Protein AF-A0A497F690-F1 (afdb_monomer)

Organism: NCBI:txid2056631

Foldseek 3Di:
DDPVVVVVVVVVVVVVVPDPDDDDPPDDADPVQWDKAWDQDPDPQAWTWIKTWGDDPVRPDIDIWIWTHDPVGIDTDDPDPPDPDDPDPPDDDDDDDDDDDDDQPDFQAKAKFWFPVVQQAPAPDIAIDGGDSDDPPPVVHHDTPHDDADEDEAEPAQPDDPVVCVVQPPLNHQRLSSLLCCCPVVPGLEYEYEHLCCPPVHNVPDLVVSLVSVLSNSVSHRHGYEYEYNPDQVSRLVNLLVNLVSRQSTQYEYPADFPSHPLLSNLQSCVVSNHAHEYEAALDPVRQVVSVVSSVVSPDDSNRYHYHNDAADVVGHRD

Structure (mmCIF, N/CA/C/O backbone):
data_AF-A0A497F690-F1
#
_entry.id   AF-A0A497F690-F1
#
loop_
_atom_site.group_PDB
_atom_site.id
_atom_site.type_symbol
_atom_site.label_atom_id
_atom_site.label_alt_id
_atom_site.label_comp_id
_atom_site.label_asym_id
_atom_site.label_entity_id
_atom_site.label_seq_id
_atom_site.pdbx_PDB_ins_code
_atom_site.Cartn_x
_atom_site.Cartn_y
_atom_site.Cartn_z
_atom_site.occupancy
_atom_site.B_iso_or_equiv
_atom_site.auth_seq_id
_atom_site.auth_comp_id
_atom_site.auth_asym_id
_atom_site.auth_atom_id
_atom_site.pdbx_PDB_model_num
ATOM 1 N N . MET A 1 1 ? 31.098 33.892 -81.126 1.00 45.34 1 MET A N 1
ATOM 2 C CA . MET A 1 1 ? 32.202 33.002 -81.546 1.00 45.34 1 MET A CA 1
ATOM 3 C C . MET A 1 1 ? 33.324 33.846 -82.112 1.00 45.34 1 MET A C 1
ATOM 5 O O . MET A 1 1 ? 33.102 34.583 -83.071 1.00 45.34 1 MET A O 1
ATOM 9 N N . ASN A 1 2 ? 34.479 33.815 -81.453 1.00 39.34 2 ASN A N 1
ATOM 10 C CA . ASN A 1 2 ? 35.612 34.702 -81.724 1.00 39.34 2 ASN A CA 1
ATOM 11 C C . ASN A 1 2 ? 36.425 34.197 -82.936 1.00 39.34 2 ASN A C 1
ATOM 13 O O . ASN A 1 2 ? 36.384 33.011 -83.264 1.00 39.34 2 ASN A O 1
ATOM 17 N N . ASN A 1 3 ? 37.190 35.064 -83.606 1.00 43.19 3 ASN A N 1
ATOM 18 C CA . ASN A 1 3 ? 37.886 34.726 -84.865 1.00 43.19 3 ASN A CA 1
ATOM 19 C C . ASN A 1 3 ? 38.889 33.554 -84.746 1.00 43.19 3 ASN A C 1
ATOM 21 O O . ASN A 1 3 ? 39.200 32.915 -85.747 1.00 43.19 3 ASN A O 1
ATOM 25 N N . LYS A 1 4 ? 39.357 33.226 -83.533 1.00 47.19 4 LYS A N 1
ATOM 26 C CA . LYS A 1 4 ? 40.194 32.042 -83.260 1.00 47.19 4 LYS A CA 1
ATOM 27 C C . LYS A 1 4 ? 39.417 30.717 -83.255 1.00 47.19 4 LYS A C 1
ATOM 29 O O . LYS A 1 4 ? 39.962 29.709 -83.685 1.00 47.19 4 LYS A O 1
ATOM 34 N N . GLU A 1 5 ? 38.151 30.713 -82.833 1.00 43.19 5 GLU A N 1
ATOM 35 C CA . GLU A 1 5 ? 37.306 29.503 -82.792 1.00 43.19 5 GLU A CA 1
ATOM 36 C C . GLU A 1 5 ? 36.865 29.063 -84.190 1.00 43.19 5 GLU A C 1
ATOM 38 O O . GLU A 1 5 ? 36.693 27.881 -84.450 1.00 43.19 5 GLU A O 1
ATOM 43 N N . LYS A 1 6 ? 36.724 30.010 -85.122 1.00 48.38 6 LYS A N 1
ATOM 44 C CA . LYS A 1 6 ? 36.455 29.695 -86.532 1.00 48.38 6 LYS A CA 1
ATOM 45 C C . LYS A 1 6 ? 37.696 29.198 -87.267 1.00 48.38 6 LYS A C 1
ATOM 47 O O . LYS A 1 6 ? 37.558 28.512 -88.272 1.00 48.38 6 LYS A O 1
ATOM 52 N N . LYS A 1 7 ? 38.890 29.549 -86.779 1.00 50.44 7 LYS A N 1
ATOM 53 C CA . LYS A 1 7 ? 40.150 29.210 -87.438 1.00 50.44 7 LYS A CA 1
ATOM 54 C C . LYS A 1 7 ? 40.442 27.715 -87.345 1.00 50.44 7 LYS A C 1
ATOM 56 O O . LYS A 1 7 ? 40.648 27.110 -88.377 1.00 50.44 7 LYS A O 1
ATOM 61 N N . TRP A 1 8 ? 40.349 27.105 -86.164 1.00 47.91 8 TRP A N 1
ATOM 62 C CA . TRP A 1 8 ? 40.660 25.675 -86.020 1.00 47.91 8 TRP A CA 1
ATOM 63 C C . TRP A 1 8 ? 39.653 24.764 -86.741 1.00 47.91 8 TRP A C 1
ATOM 65 O O . TRP A 1 8 ? 40.048 23.757 -87.312 1.00 47.91 8 TRP A O 1
ATOM 75 N N . LEU A 1 9 ? 38.364 25.131 -86.759 1.00 48.69 9 LEU A N 1
ATOM 76 C CA . LEU A 1 9 ? 37.337 24.384 -87.493 1.00 48.69 9 LEU A CA 1
ATOM 77 C C . LEU A 1 9 ? 37.573 24.476 -89.005 1.00 48.69 9 LEU A C 1
ATOM 79 O O . LEU A 1 9 ? 37.407 23.501 -89.728 1.00 48.69 9 LEU A O 1
ATOM 83 N N . LYS A 1 10 ? 37.992 25.654 -89.475 1.00 56.59 10 LYS A N 1
ATOM 84 C CA . LYS A 1 10 ? 38.366 25.869 -90.869 1.00 56.59 10 LYS A CA 1
ATOM 85 C C . LYS A 1 10 ? 39.660 25.132 -91.223 1.00 56.59 10 LYS A C 1
ATOM 87 O O . LYS A 1 10 ? 39.681 24.469 -92.243 1.00 56.59 10 LYS A O 1
ATOM 92 N N . ASP A 1 11 ? 40.666 25.163 -90.354 1.00 56.75 11 ASP A N 1
ATOM 93 C CA . ASP A 1 11 ? 41.930 24.439 -90.524 1.00 56.75 11 ASP A CA 1
ATOM 94 C C . ASP A 1 11 ? 41.695 22.913 -90.542 1.00 56.75 11 ASP A C 1
ATOM 96 O O . ASP A 1 11 ? 42.317 22.212 -91.330 1.00 56.75 11 ASP A O 1
ATOM 100 N N . LEU A 1 12 ? 40.752 22.395 -89.741 1.00 54.09 12 LEU A N 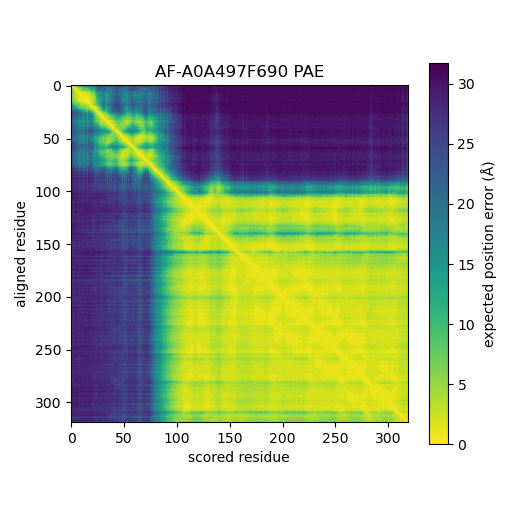1
ATOM 101 C CA . LEU A 1 12 ? 40.330 20.988 -89.765 1.00 54.09 12 LEU A CA 1
ATOM 102 C C . LEU A 1 12 ? 39.620 20.625 -91.078 1.00 54.09 12 LEU A C 1
ATOM 104 O O . LEU A 1 12 ? 39.918 19.596 -91.676 1.00 54.09 12 LEU A O 1
ATOM 108 N N . LEU A 1 13 ? 38.697 21.472 -91.542 1.00 56.72 13 LEU A N 1
ATOM 109 C CA . LEU A 1 13 ? 37.998 21.274 -92.816 1.00 56.72 13 LEU A CA 1
ATOM 110 C C . LEU A 1 13 ? 38.943 21.399 -94.020 1.00 56.72 13 LEU A C 1
ATOM 112 O O . LEU A 1 13 ? 38.785 20.664 -94.990 1.00 56.72 13 LEU A O 1
ATOM 116 N N . ASP A 1 14 ? 39.931 22.292 -93.948 1.00 58.38 14 ASP A N 1
ATOM 117 C CA . ASP A 1 14 ? 40.959 22.484 -94.972 1.00 58.38 14 ASP A CA 1
ATOM 118 C C . ASP A 1 14 ? 41.969 21.318 -94.970 1.00 58.38 14 ASP A C 1
ATOM 120 O O . ASP A 1 14 ? 42.391 20.889 -96.040 1.00 58.38 14 ASP A O 1
ATOM 124 N N . LEU A 1 15 ? 42.286 20.732 -93.806 1.00 53.66 15 LEU A N 1
ATOM 125 C CA . LEU A 1 15 ? 43.082 19.501 -93.695 1.00 53.66 15 LEU A CA 1
ATOM 126 C C . LEU A 1 15 ? 42.356 18.306 -94.332 1.00 53.66 15 LEU A C 1
ATOM 128 O O . LEU A 1 15 ? 42.958 17.550 -95.088 1.00 53.66 15 LEU A O 1
ATOM 132 N N . ILE A 1 16 ? 41.049 18.174 -94.080 1.00 56.16 16 ILE A N 1
ATOM 133 C CA . ILE A 1 16 ? 40.202 17.141 -94.697 1.00 56.16 16 ILE A CA 1
ATOM 134 C C . ILE A 1 16 ? 40.105 17.353 -96.216 1.00 56.16 16 ILE A C 1
ATOM 136 O O . ILE A 1 16 ? 40.142 16.390 -96.973 1.00 56.16 16 ILE A O 1
ATOM 140 N N . ARG A 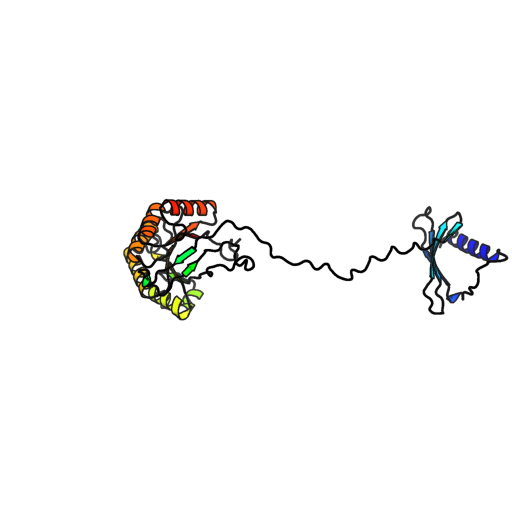1 17 ? 40.027 18.608 -96.678 1.00 47.94 17 ARG A N 1
ATOM 141 C CA . ARG A 1 17 ? 39.992 18.953 -98.111 1.00 47.94 17 ARG A CA 1
ATOM 142 C C . ARG A 1 17 ? 41.318 18.771 -98.841 1.00 47.94 17 ARG A C 1
ATOM 144 O O . ARG A 1 17 ? 41.293 18.548 -100.044 1.00 47.94 17 ARG A O 1
ATOM 151 N N . GLY A 1 18 ? 42.439 18.974 -98.152 1.00 43.19 18 GLY A N 1
ATOM 152 C CA . GLY A 1 18 ? 43.789 18.911 -98.717 1.00 43.19 18 GLY A CA 1
ATOM 153 C C . GLY A 1 18 ? 44.445 17.536 -98.616 1.00 43.19 18 GLY A C 1
ATOM 154 O O . GLY A 1 18 ? 45.615 17.406 -98.962 1.00 43.19 18 GLY A O 1
ATOM 155 N N . SER A 1 19 ? 43.724 16.539 -98.106 1.00 43.75 19 SER A N 1
ATOM 156 C CA . SER A 1 19 ? 44.184 15.155 -98.039 1.00 43.75 19 SER A CA 1
ATOM 157 C C . SER A 1 19 ? 43.710 14.415 -99.286 1.00 43.75 19 SER A C 1
ATOM 159 O O . SER A 1 19 ? 42.510 14.369 -99.546 1.00 43.75 19 SER A O 1
ATOM 161 N N . ASP A 1 20 ? 44.639 13.835 -100.046 1.00 42.16 20 ASP A N 1
ATOM 162 C CA . ASP A 1 20 ? 44.302 13.100 -101.273 1.00 42.16 20 ASP A CA 1
ATOM 163 C C . ASP A 1 20 ? 43.614 11.744 -100.980 1.00 42.16 20 ASP A C 1
ATOM 165 O O . ASP A 1 20 ? 42.867 11.248 -101.818 1.00 42.16 20 ASP A O 1
ATOM 169 N N . GLU A 1 21 ? 43.786 11.184 -99.772 1.00 32.78 21 GLU A N 1
ATOM 170 C CA . GLU A 1 21 ? 43.090 9.989 -99.263 1.00 32.78 21 GLU A CA 1
ATOM 171 C C . GLU A 1 21 ? 42.857 10.088 -97.740 1.00 32.78 21 GLU A C 1
ATOM 173 O O . GLU A 1 21 ? 43.747 10.491 -96.987 1.00 32.78 21 GLU A O 1
ATOM 178 N N . ILE A 1 22 ? 41.664 9.690 -97.272 1.00 51.91 22 ILE A N 1
ATOM 179 C CA . ILE A 1 22 ? 41.341 9.458 -95.852 1.00 51.91 22 ILE A CA 1
ATOM 180 C C . ILE A 1 22 ? 40.770 8.045 -95.757 1.00 51.91 22 ILE A C 1
ATOM 182 O O . ILE A 1 22 ? 39.652 7.788 -96.201 1.00 51.91 22 ILE A O 1
ATOM 186 N N . GLU A 1 23 ? 41.544 7.124 -95.193 1.00 40.53 23 GLU A N 1
ATOM 187 C CA . GLU A 1 23 ? 41.163 5.716 -95.113 1.00 40.53 23 GLU A CA 1
ATOM 188 C C . GLU A 1 23 ? 40.401 5.439 -93.806 1.00 40.53 23 GLU A C 1
ATOM 190 O O . GLU A 1 23 ? 40.960 5.467 -92.707 1.00 40.53 23 GLU A O 1
ATOM 195 N N . MET A 1 24 ? 39.097 5.183 -93.925 1.00 53.41 24 MET A N 1
ATOM 196 C CA . MET A 1 24 ? 38.266 4.590 -92.876 1.00 53.41 24 MET A CA 1
ATOM 197 C C . MET A 1 24 ? 37.759 3.258 -93.418 1.00 53.41 24 MET A C 1
ATOM 199 O O . MET A 1 24 ? 36.979 3.236 -94.368 1.00 53.41 24 MET A O 1
ATOM 203 N N . ALA A 1 25 ? 38.237 2.145 -92.867 1.00 33.00 25 ALA A N 1
ATOM 204 C CA . ALA A 1 25 ? 37.900 0.832 -93.406 1.00 33.00 25 ALA A CA 1
ATOM 205 C C . ALA A 1 25 ? 36.415 0.486 -93.156 1.00 33.00 25 ALA A C 1
ATOM 207 O O . ALA A 1 25 ? 35.982 0.413 -92.005 1.00 33.00 25 ALA A O 1
ATOM 208 N N . ASP A 1 26 ? 35.677 0.281 -94.256 1.00 38.44 26 ASP A N 1
ATOM 209 C CA . ASP A 1 26 ? 34.292 -0.212 -94.377 1.00 38.44 26 ASP A CA 1
ATOM 210 C C . ASP A 1 26 ? 33.205 0.509 -93.555 1.00 38.44 26 ASP A C 1
ATOM 212 O O . ASP A 1 26 ? 32.325 -0.127 -92.971 1.00 38.44 26 ASP A O 1
ATOM 216 N N . VAL A 1 27 ? 33.195 1.849 -93.546 1.00 46.75 27 VAL A N 1
ATOM 217 C CA . VAL A 1 27 ? 32.054 2.611 -93.001 1.00 46.75 27 VAL A CA 1
ATOM 218 C C . VAL A 1 27 ? 31.651 3.758 -93.932 1.00 46.75 27 VAL A C 1
ATOM 220 O O . VAL A 1 27 ? 32.385 4.728 -94.098 1.00 46.75 27 VAL A O 1
ATOM 223 N N . VAL A 1 28 ? 30.449 3.667 -94.507 1.00 46.75 28 VAL A N 1
ATOM 224 C CA . VAL A 1 28 ? 29.751 4.785 -95.163 1.00 46.75 28 VAL A CA 1
ATOM 225 C C . VAL A 1 28 ? 28.804 5.382 -94.125 1.00 46.75 28 VAL A C 1
ATOM 227 O O . VAL A 1 28 ? 27.921 4.679 -93.642 1.00 46.75 28 VAL A O 1
ATOM 230 N N . ILE A 1 29 ? 29.022 6.640 -93.737 1.00 53.38 29 ILE A N 1
ATOM 231 C CA . ILE A 1 29 ? 28.194 7.343 -92.745 1.00 53.38 29 ILE A CA 1
ATOM 232 C C . ILE A 1 29 ? 27.409 8.423 -93.479 1.00 53.38 29 ILE A C 1
ATOM 234 O O . ILE A 1 29 ? 28.015 9.323 -94.066 1.00 53.38 29 ILE A O 1
ATOM 238 N N . ASP A 1 30 ? 26.080 8.355 -93.430 1.00 52.94 30 ASP A N 1
ATOM 239 C CA . ASP A 1 30 ? 25.250 9.456 -93.905 1.00 52.94 30 ASP A CA 1
ATOM 240 C C . ASP A 1 30 ? 25.470 10.683 -93.016 1.00 52.94 30 ASP A C 1
ATOM 242 O O . ASP A 1 30 ? 25.496 10.605 -91.787 1.00 52.94 30 ASP A O 1
ATOM 246 N N . THR A 1 31 ? 25.640 11.855 -93.628 1.00 52.12 31 THR A N 1
ATOM 247 C CA . THR A 1 31 ? 25.945 13.098 -92.896 1.00 52.12 31 THR A CA 1
ATOM 248 C C . THR A 1 31 ? 24.882 13.478 -91.865 1.00 52.12 31 THR A C 1
ATOM 250 O O . THR A 1 31 ? 25.179 14.225 -90.936 1.00 52.12 31 THR A O 1
ATOM 253 N N . GLU A 1 32 ? 23.660 12.963 -92.014 1.00 58.00 32 GLU A N 1
ATOM 254 C CA . GLU A 1 32 ? 22.549 13.164 -91.079 1.00 58.00 32 GLU A CA 1
ATOM 255 C C . GLU A 1 32 ? 22.695 12.333 -89.785 1.00 58.00 32 GLU A C 1
ATOM 257 O O . GLU A 1 32 ? 22.073 12.662 -88.777 1.00 58.00 32 GLU A O 1
ATOM 262 N N . GLU A 1 33 ? 23.560 11.311 -89.774 1.00 57.59 33 GLU A N 1
ATOM 263 C CA . GLU A 1 33 ? 23.794 10.393 -88.644 1.00 57.59 33 GLU A CA 1
ATOM 264 C C . GLU A 1 33 ? 25.002 10.783 -87.767 1.00 57.59 33 GLU A C 1
ATOM 266 O O . GLU A 1 33 ? 25.248 10.186 -86.713 1.00 57.59 33 GLU A O 1
ATOM 271 N N . LEU A 1 34 ? 25.776 11.799 -88.170 1.00 57.56 34 LEU A N 1
ATOM 272 C CA . LEU A 1 34 ? 26.975 12.241 -87.456 1.00 57.56 34 LEU A CA 1
ATOM 273 C C . LEU A 1 34 ? 26.683 13.443 -86.550 1.00 57.56 34 LEU A C 1
ATOM 275 O O . LEU A 1 34 ? 26.434 14.550 -87.024 1.00 57.56 34 LEU A O 1
ATOM 279 N N . THR A 1 35 ? 26.826 13.269 -85.231 1.00 57.94 35 THR A N 1
ATOM 280 C CA . THR A 1 35 ? 26.713 14.382 -84.273 1.00 57.94 35 THR A CA 1
ATOM 281 C C . THR A 1 35 ? 28.042 14.653 -83.567 1.00 57.94 35 THR A C 1
ATOM 283 O O . THR A 1 35 ? 28.577 13.810 -82.843 1.00 57.94 35 THR A O 1
ATOM 286 N N . ILE A 1 36 ? 28.555 15.880 -83.713 1.00 58.97 36 ILE A N 1
ATOM 287 C CA . ILE A 1 36 ? 29.763 16.358 -83.022 1.00 58.97 36 ILE A CA 1
ATOM 288 C C . ILE A 1 36 ? 29.353 17.349 -81.930 1.00 58.97 36 ILE A C 1
ATOM 290 O O . ILE A 1 36 ? 28.861 18.436 -82.222 1.00 58.97 36 ILE A O 1
ATOM 294 N N . SER A 1 37 ? 29.575 16.992 -80.662 1.00 54.75 37 SER A N 1
ATOM 295 C CA . SER A 1 37 ? 29.290 17.864 -79.514 1.00 54.75 37 SER A CA 1
ATOM 296 C C . SER A 1 37 ? 30.587 18.323 -78.852 1.00 54.75 37 SER A C 1
ATOM 298 O O . SER A 1 37 ? 31.295 17.530 -78.229 1.00 54.75 37 SER A O 1
ATOM 300 N N . PHE A 1 38 ? 30.903 19.612 -78.981 1.00 55.09 38 PHE A N 1
ATOM 301 C CA . PHE A 1 38 ? 32.119 20.213 -78.431 1.00 55.09 38 PHE A CA 1
ATOM 302 C C . PHE A 1 38 ? 31.868 20.858 -77.067 1.00 55.09 38 PHE A C 1
ATOM 304 O O . PHE A 1 38 ? 30.966 21.684 -76.928 1.00 55.09 38 PHE A O 1
ATOM 311 N N . ILE A 1 39 ? 32.696 20.517 -76.075 1.00 59.28 39 ILE A N 1
ATOM 312 C CA . ILE A 1 39 ? 32.687 21.164 -74.763 1.00 59.28 39 ILE A CA 1
ATOM 313 C C . ILE A 1 39 ? 33.940 22.050 -74.681 1.00 59.28 39 ILE A C 1
ATOM 315 O O . ILE A 1 39 ? 35.057 21.531 -74.604 1.00 59.28 39 ILE A O 1
ATOM 319 N N . PRO A 1 40 ? 33.797 23.388 -74.722 1.00 55.28 40 PRO A N 1
ATOM 320 C CA . PRO A 1 40 ? 34.947 24.280 -74.688 1.00 55.28 40 PRO A CA 1
ATOM 321 C C . PRO A 1 40 ? 35.750 24.113 -73.391 1.00 55.28 40 PRO A C 1
ATOM 323 O O . PRO A 1 40 ? 35.161 23.918 -72.323 1.00 55.28 40 PRO A O 1
ATOM 326 N N . PRO A 1 41 ? 37.092 24.204 -73.455 1.00 57.66 41 PRO A N 1
ATOM 327 C CA . PRO A 1 41 ? 37.929 24.108 -72.270 1.00 57.66 41 PRO A CA 1
ATOM 328 C C . PRO A 1 41 ? 37.588 25.237 -71.294 1.00 57.66 41 PRO A C 1
ATOM 330 O O . PRO A 1 41 ? 37.484 26.403 -71.672 1.00 57.66 41 PRO A O 1
ATOM 333 N N . GLN A 1 42 ? 37.439 24.891 -70.015 1.00 59.91 42 GLN A N 1
ATOM 334 C CA . GLN A 1 42 ? 37.088 25.849 -68.958 1.00 59.91 42 GLN A CA 1
ATOM 335 C C . GLN A 1 42 ? 38.243 26.817 -68.625 1.00 59.91 42 GLN A C 1
ATOM 337 O O . GLN A 1 42 ? 38.022 27.829 -67.964 1.00 59.91 42 GLN A O 1
ATOM 342 N N . ALA A 1 43 ? 39.463 26.549 -69.114 1.00 58.81 43 ALA A N 1
ATOM 343 C CA . ALA A 1 43 ? 40.627 27.424 -68.991 1.00 58.81 43 ALA A CA 1
ATOM 344 C C . ALA A 1 43 ? 41.504 27.383 -70.266 1.00 58.81 43 ALA A C 1
ATOM 346 O O . ALA A 1 43 ? 41.660 26.308 -70.843 1.00 58.81 43 ALA A O 1
ATOM 347 N N . PRO A 1 44 ? 42.154 28.494 -70.683 1.00 56.72 44 PRO A N 1
ATOM 348 C CA . PRO A 1 44 ? 42.875 28.593 -71.966 1.00 56.72 44 PRO A CA 1
ATOM 349 C C . PRO A 1 44 ? 44.074 27.648 -72.148 1.00 56.72 44 PRO A C 1
ATOM 351 O O . PRO A 1 44 ? 44.606 27.558 -73.250 1.00 56.72 44 PRO A O 1
ATOM 354 N N . GLN A 1 45 ? 44.537 27.008 -71.070 1.00 58.84 45 GLN A N 1
ATOM 355 C CA . GLN A 1 45 ? 45.742 26.166 -71.044 1.00 58.84 45 GLN A CA 1
ATOM 356 C C . GLN A 1 45 ? 45.422 24.671 -70.897 1.00 58.84 45 GLN A C 1
ATOM 358 O O . GLN A 1 45 ? 46.330 23.846 -70.897 1.00 58.84 45 GLN A O 1
ATOM 363 N N . MET A 1 46 ? 44.142 24.321 -70.748 1.00 58.38 46 MET A N 1
ATOM 364 C CA . MET A 1 46 ? 43.696 22.937 -70.623 1.00 58.38 46 MET A CA 1
ATOM 365 C C . MET A 1 46 ? 43.267 22.410 -71.997 1.00 58.38 46 MET A C 1
ATOM 367 O O . MET A 1 46 ? 42.679 23.170 -72.773 1.00 58.38 46 MET A O 1
ATOM 371 N N . PRO A 1 47 ? 43.526 21.128 -72.306 1.00 62.34 47 PRO A N 1
ATOM 372 C CA . PRO A 1 47 ? 43.013 20.514 -73.523 1.00 62.34 47 PRO A CA 1
ATOM 373 C C . PRO A 1 47 ? 41.482 20.615 -73.567 1.00 62.34 47 PRO A C 1
ATOM 375 O O . PRO A 1 47 ? 40.797 20.471 -72.549 1.00 62.34 47 PRO A O 1
ATOM 378 N N . GLY A 1 48 ? 40.950 20.921 -74.750 1.00 67.31 48 GLY A N 1
ATOM 379 C CA . GLY A 1 48 ? 39.514 20.914 -75.002 1.00 67.31 48 GLY A CA 1
ATOM 380 C C . GLY A 1 48 ? 39.057 19.487 -75.261 1.00 67.31 48 GLY A C 1
ATOM 381 O O . GLY A 1 48 ? 39.739 18.747 -75.965 1.00 67.31 48 GLY A O 1
ATOM 382 N N . TYR A 1 49 ? 37.909 19.099 -74.718 1.00 67.50 49 TYR A N 1
ATOM 383 C CA . TYR A 1 49 ? 37.364 17.764 -74.937 1.00 67.50 49 TYR A CA 1
ATOM 384 C C . TYR A 1 49 ? 36.080 17.867 -75.741 1.00 67.50 49 TYR A C 1
ATOM 386 O O . TYR A 1 49 ? 35.205 18.682 -75.445 1.00 67.50 49 TYR A O 1
ATOM 394 N N . PHE A 1 50 ? 35.939 17.017 -76.747 1.00 65.12 50 PHE A N 1
ATOM 395 C CA . PHE A 1 50 ? 34.672 16.876 -77.444 1.00 65.12 50 PHE A CA 1
ATOM 396 C C . PHE A 1 50 ? 34.269 15.427 -77.561 1.00 65.12 50 PHE A C 1
ATOM 398 O O . PHE A 1 50 ? 35.093 14.514 -77.600 1.00 65.12 50 PHE A O 1
ATOM 405 N N . LYS A 1 51 ? 32.959 15.234 -77.570 1.00 63.81 51 LYS A N 1
ATOM 406 C CA . LYS A 1 51 ? 32.355 13.927 -77.698 1.00 63.81 51 LYS A CA 1
ATOM 407 C C . LYS A 1 51 ? 31.965 13.742 -79.154 1.00 63.81 51 LYS A C 1
ATOM 409 O O . LYS A 1 51 ? 31.135 14.489 -79.678 1.00 63.81 51 LYS A O 1
ATOM 414 N N . LEU A 1 52 ? 32.577 12.756 -79.795 1.00 66.44 52 LEU A N 1
ATOM 415 C CA . LEU A 1 52 ? 32.167 12.288 -81.110 1.00 66.44 52 LEU A CA 1
ATOM 416 C C . LEU A 1 52 ? 31.182 11.144 -80.891 1.00 66.44 52 LEU A C 1
ATOM 418 O O . LEU A 1 52 ? 31.527 10.156 -80.246 1.00 66.44 52 LEU A O 1
ATOM 422 N N . SER A 1 53 ? 29.945 11.300 -81.350 1.00 61.88 53 SER A N 1
ATOM 423 C CA . SER A 1 53 ? 28.921 10.261 -81.239 1.00 61.88 53 SER A CA 1
ATOM 424 C C . SER A 1 53 ? 28.436 9.861 -82.622 1.00 61.88 53 SER A C 1
ATOM 426 O O . SER A 1 53 ? 28.115 10.726 -83.435 1.00 61.88 53 SER A O 1
ATOM 428 N N . ILE A 1 54 ? 28.384 8.555 -82.861 1.00 65.50 54 ILE A N 1
ATOM 429 C CA . ILE A 1 54 ? 27.902 7.956 -84.104 1.00 65.50 54 ILE A CA 1
ATOM 430 C C . ILE A 1 54 ? 26.721 7.056 -83.733 1.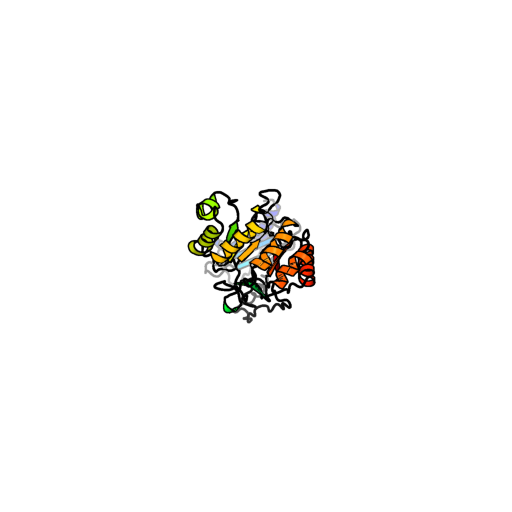00 65.50 54 ILE A C 1
ATOM 432 O O . ILE A 1 54 ? 26.861 6.165 -82.888 1.00 65.50 54 ILE A O 1
ATOM 436 N N . GLU A 1 55 ? 25.556 7.316 -84.321 1.00 61.25 55 GLU A N 1
ATOM 437 C CA . GLU A 1 55 ? 24.327 6.542 -84.108 1.00 61.25 55 GLU A CA 1
ATOM 438 C C . GLU A 1 55 ? 23.934 5.837 -85.414 1.00 61.25 55 GLU A C 1
ATOM 440 O O . GLU A 1 55 ? 23.437 6.501 -86.316 1.00 61.25 55 GLU A O 1
ATOM 445 N N . PRO A 1 56 ? 24.152 4.514 -85.536 1.00 57.00 56 PRO A N 1
ATOM 446 C CA . PRO A 1 56 ? 23.808 3.773 -86.749 1.00 57.00 56 PRO A CA 1
ATOM 447 C C . PRO A 1 56 ? 22.288 3.624 -86.941 1.00 57.00 56 PRO A C 1
ATOM 449 O O . PRO A 1 56 ? 21.592 3.160 -86.031 1.00 57.00 56 PRO A O 1
ATOM 452 N N . LEU A 1 57 ? 21.774 3.865 -88.155 1.00 51.25 57 LEU A N 1
ATOM 453 C CA . LEU A 1 57 ? 20.355 3.622 -88.504 1.00 51.25 57 LEU A CA 1
ATOM 454 C C . LEU A 1 57 ? 19.887 2.166 -88.330 1.00 51.25 57 LEU A C 1
ATOM 456 O O . LEU A 1 57 ? 18.690 1.902 -88.224 1.00 51.25 57 LEU A O 1
ATOM 460 N N . THR A 1 58 ? 20.808 1.203 -88.287 1.00 55.25 58 THR A N 1
ATOM 461 C CA . THR A 1 58 ? 20.497 -0.232 -88.164 1.00 55.25 58 THR A CA 1
ATOM 462 C C . THR A 1 58 ? 19.990 -0.640 -86.775 1.00 55.25 58 THR A C 1
ATOM 464 O O . THR A 1 58 ? 19.673 -1.810 -86.557 1.00 55.25 58 THR A O 1
ATOM 467 N N . GLY A 1 59 ? 19.914 0.299 -85.822 1.00 51.72 59 GLY A N 1
ATOM 468 C CA . GLY A 1 59 ? 19.528 0.034 -84.434 1.00 51.72 59 GLY A CA 1
ATOM 469 C C . GLY A 1 59 ? 20.650 -0.583 -83.592 1.00 51.72 59 GLY A C 1
ATOM 470 O O . GLY A 1 59 ? 20.422 -0.954 -82.439 1.00 51.72 59 GLY A O 1
ATOM 471 N N . ALA A 1 60 ? 21.863 -0.691 -84.144 1.00 51.72 60 ALA A N 1
ATOM 472 C CA . ALA A 1 60 ? 23.057 -0.982 -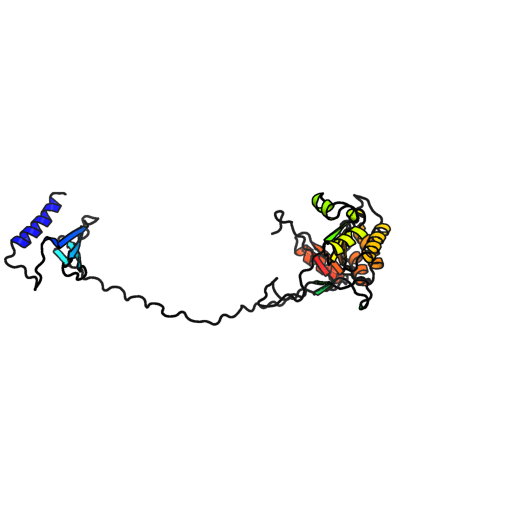83.363 1.00 51.72 60 ALA A CA 1
ATOM 473 C C . ALA A 1 60 ? 23.320 0.179 -82.386 1.00 51.72 60 ALA A C 1
ATOM 475 O O . ALA A 1 60 ? 23.134 1.343 -82.726 1.00 51.72 60 ALA A O 1
ATOM 476 N N . GLY A 1 61 ? 23.696 -0.137 -81.145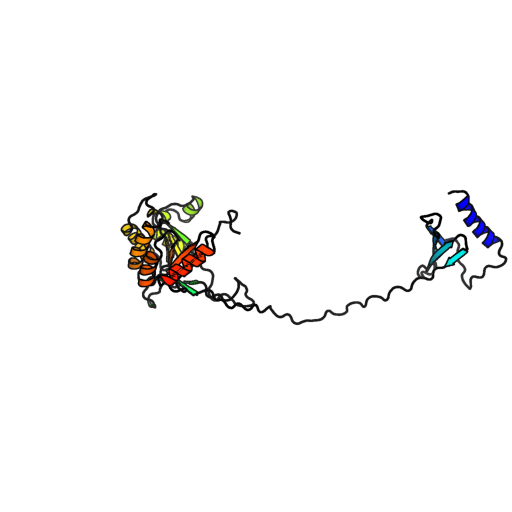 1.00 52.56 61 GLY A N 1
ATOM 477 C CA . GLY A 1 61 ? 23.839 0.862 -80.082 1.00 52.56 61 GLY A CA 1
ATOM 478 C C . GLY A 1 61 ? 24.801 2.004 -80.434 1.00 52.56 61 GLY A C 1
ATOM 479 O O . GLY A 1 61 ? 25.781 1.812 -81.151 1.00 52.56 61 GLY A O 1
ATOM 480 N N . LYS A 1 62 ? 24.522 3.191 -79.886 1.00 60.94 62 LYS A N 1
ATOM 481 C CA . LYS A 1 62 ? 25.326 4.410 -80.038 1.00 60.94 62 LYS A CA 1
ATOM 482 C C . LYS A 1 62 ? 26.798 4.180 -79.682 1.00 60.94 62 LYS A C 1
ATOM 484 O O . LYS A 1 62 ? 27.099 3.701 -78.587 1.00 60.94 62 LYS A O 1
ATOM 489 N N . ILE A 1 63 ? 27.705 4.593 -80.568 1.00 61.34 63 ILE A N 1
ATOM 490 C CA . ILE A 1 63 ? 29.152 4.563 -80.331 1.00 61.34 63 ILE A CA 1
ATOM 491 C C . ILE A 1 63 ? 29.614 5.971 -79.963 1.00 61.34 63 ILE A C 1
ATOM 493 O O . ILE A 1 63 ? 29.357 6.932 -80.687 1.00 61.34 63 ILE A O 1
ATOM 497 N N . GLU A 1 64 ? 30.302 6.103 -78.831 1.00 64.19 64 GLU A N 1
ATOM 498 C CA . GLU A 1 64 ? 30.755 7.392 -78.315 1.00 64.19 64 GLU A CA 1
ATOM 499 C C . GLU A 1 64 ? 32.263 7.374 -78.059 1.00 64.19 64 GLU A C 1
ATOM 501 O O . GLU A 1 64 ? 32.774 6.513 -77.343 1.00 64.19 64 GLU A O 1
ATOM 506 N N . PHE A 1 65 ? 32.968 8.365 -78.602 1.00 66.12 65 PHE A N 1
ATOM 507 C CA . PHE A 1 65 ? 34.389 8.587 -78.367 1.00 66.12 65 PHE A CA 1
ATOM 508 C C . PHE A 1 65 ? 34.597 9.909 -77.639 1.00 66.12 65 PHE A C 1
ATOM 510 O O . PHE A 1 65 ? 34.009 10.935 -77.999 1.00 66.12 65 PHE A O 1
ATOM 517 N N . LEU A 1 66 ? 35.469 9.897 -76.633 1.00 68.00 66 LEU A N 1
ATOM 518 C CA . LEU A 1 66 ? 35.975 11.120 -76.031 1.00 68.00 66 LEU A CA 1
ATOM 519 C C . LEU A 1 66 ? 37.258 11.510 -76.765 1.00 68.00 66 LEU A C 1
ATOM 521 O O . LEU A 1 66 ? 38.215 10.738 -76.824 1.00 68.00 66 LEU A O 1
ATOM 525 N N . VAL A 1 67 ? 37.263 12.702 -77.344 1.00 70.75 67 VAL A N 1
ATOM 526 C CA . VAL A 1 67 ? 38.383 13.212 -78.126 1.00 70.75 67 VAL A CA 1
ATOM 527 C C . VAL A 1 67 ? 39.019 14.370 -77.374 1.00 70.75 67 VAL A C 1
ATOM 529 O O . VAL A 1 67 ? 38.348 15.338 -77.019 1.00 70.75 67 VAL A O 1
ATOM 532 N N . GLU A 1 68 ? 40.320 14.260 -77.130 1.00 73.19 68 GLU A N 1
ATOM 533 C CA . GLU A 1 68 ? 41.143 15.323 -76.571 1.00 73.19 68 GLU A CA 1
ATOM 534 C C . GLU A 1 68 ? 41.746 16.146 -77.716 1.00 73.19 68 GLU A C 1
ATOM 536 O O . GLU A 1 68 ? 42.452 15.616 -78.575 1.00 73.19 68 GLU A O 1
ATOM 541 N N . ALA A 1 69 ? 41.471 17.447 -77.733 1.00 68.31 69 ALA A N 1
ATOM 542 C CA . ALA A 1 69 ? 42.033 18.40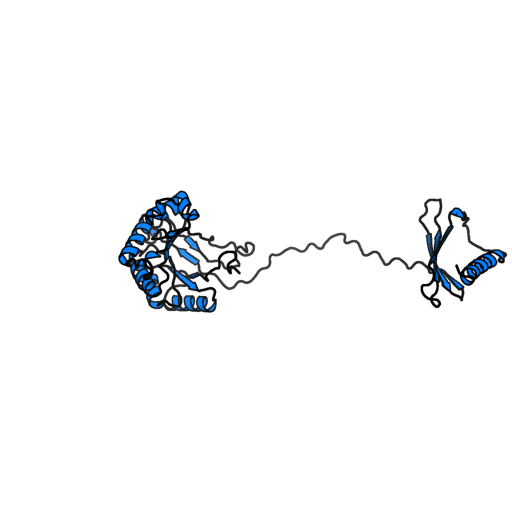1 -78.677 1.00 68.31 69 ALA A CA 1
ATOM 543 C C . ALA A 1 69 ? 42.976 19.362 -77.950 1.00 68.31 69 ALA A C 1
ATOM 545 O O . ALA A 1 69 ? 42.578 20.103 -77.046 1.00 68.31 69 ALA A O 1
ATOM 546 N N . SER A 1 70 ? 44.235 19.380 -78.380 1.00 67.38 70 SER A N 1
ATOM 547 C CA . SER A 1 70 ? 45.267 20.284 -77.875 1.00 67.38 70 SER A CA 1
ATOM 548 C C . SER A 1 70 ? 45.922 21.051 -79.032 1.00 67.38 70 SER A C 1
ATOM 550 O O . SER A 1 70 ? 45.797 20.641 -80.189 1.00 67.38 70 SER A O 1
ATOM 552 N N . PRO A 1 71 ? 46.683 22.129 -78.761 1.00 61.03 71 PRO A N 1
ATOM 553 C CA . PRO A 1 71 ? 47.466 22.818 -79.791 1.00 61.03 71 PRO A CA 1
ATOM 554 C C . PRO A 1 71 ? 48.480 21.919 -80.518 1.00 61.03 71 PRO A C 1
ATOM 556 O O . PRO A 1 71 ? 48.971 22.297 -81.577 1.00 61.03 71 PRO A O 1
ATOM 559 N N . TYR A 1 72 ? 48.803 20.754 -79.947 1.00 61.19 72 TYR A N 1
ATOM 560 C CA . TYR A 1 72 ? 49.792 19.807 -80.461 1.00 61.19 72 TYR A CA 1
ATOM 561 C C . TYR A 1 72 ? 49.173 18.633 -81.236 1.00 61.19 72 TYR A C 1
ATOM 563 O O . TYR A 1 72 ? 49.909 17.794 -81.747 1.00 61.19 72 TYR A O 1
ATOM 571 N N . GLY A 1 73 ? 47.840 18.561 -81.335 1.00 61.47 73 GLY A N 1
ATOM 572 C CA . GLY A 1 73 ? 47.135 17.515 -82.076 1.00 61.47 73 GLY A CA 1
ATOM 573 C C . GLY A 1 73 ? 45.874 17.006 -81.379 1.00 61.47 73 GLY A C 1
ATOM 574 O O . GLY A 1 73 ? 45.511 17.455 -80.286 1.00 61.47 73 GLY A O 1
ATOM 575 N N . ILE A 1 74 ? 45.213 16.057 -82.044 1.00 63.59 74 ILE A N 1
ATOM 576 C CA . ILE A 1 74 ? 43.972 15.412 -81.605 1.00 63.59 74 ILE A CA 1
ATOM 577 C C . ILE A 1 74 ? 44.281 13.973 -81.177 1.00 63.59 74 ILE A C 1
ATOM 579 O O . ILE A 1 74 ? 44.940 13.237 -81.912 1.00 63.59 74 ILE A O 1
ATOM 583 N N . ARG A 1 75 ? 43.789 13.558 -80.006 1.00 66.31 75 ARG A N 1
ATOM 584 C CA . ARG A 1 75 ? 43.947 12.200 -79.474 1.00 66.31 75 ARG A CA 1
ATOM 585 C C . ARG A 1 75 ? 42.592 11.598 -79.108 1.00 66.31 75 ARG A C 1
ATOM 587 O O . ARG A 1 75 ? 41.851 12.157 -78.305 1.00 66.31 75 ARG A O 1
ATOM 594 N N . LEU A 1 76 ? 42.293 10.422 -79.659 1.00 63.50 76 LEU A N 1
ATOM 595 C CA . LEU A 1 76 ? 41.176 9.590 -79.206 1.00 63.50 76 LEU A CA 1
ATOM 596 C C . LEU A 1 76 ? 41.525 8.980 -77.845 1.00 63.50 76 LEU A C 1
ATOM 598 O O . LEU A 1 76 ? 42.530 8.276 -77.710 1.00 63.50 76 LEU A O 1
ATOM 602 N N . LEU A 1 77 ? 40.703 9.247 -76.833 1.00 65.25 77 LEU A N 1
ATOM 603 C CA . LEU A 1 77 ? 40.803 8.574 -75.546 1.00 65.25 77 LEU A CA 1
ATOM 604 C C . LEU A 1 77 ? 39.997 7.280 -75.639 1.00 65.25 77 LEU A C 1
ATOM 606 O O . LEU A 1 77 ? 38.780 7.304 -75.825 1.00 65.25 77 LEU A O 1
ATOM 610 N N . ALA A 1 78 ? 40.690 6.144 -75.547 1.00 58.16 78 ALA A N 1
ATOM 611 C CA . ALA A 1 78 ? 40.031 4.849 -75.477 1.00 58.16 78 ALA A CA 1
ATOM 612 C C . ALA A 1 78 ? 39.070 4.839 -74.273 1.00 58.16 78 ALA A C 1
ATOM 614 O O . ALA A 1 78 ? 39.449 5.336 -73.205 1.00 58.16 78 ALA A O 1
ATOM 615 N N . PRO A 1 79 ? 37.847 4.294 -74.413 1.00 56.88 79 PRO A N 1
ATOM 616 C CA . PRO A 1 79 ? 36.939 4.170 -73.285 1.00 56.88 79 PRO A CA 1
ATOM 617 C C . PRO A 1 79 ? 37.642 3.378 -72.183 1.00 56.88 79 PRO A C 1
ATOM 619 O O . PRO A 1 79 ? 38.181 2.294 -72.422 1.00 56.88 79 PRO A O 1
ATOM 622 N N . THR A 1 80 ? 37.678 3.933 -70.974 1.00 51.34 80 THR A N 1
ATOM 623 C CA . THR A 1 80 ? 38.145 3.181 -69.814 1.00 51.34 80 THR A CA 1
ATOM 624 C C . THR A 1 80 ? 37.233 1.964 -69.650 1.00 51.34 80 THR A C 1
ATOM 626 O O . THR A 1 80 ? 36.009 2.120 -69.700 1.00 51.34 80 THR A O 1
ATOM 629 N N . PRO A 1 81 ? 37.782 0.743 -69.495 1.00 51.94 81 PRO A N 1
ATOM 630 C CA . PRO A 1 81 ? 36.947 -0.426 -69.277 1.00 51.94 81 PRO A CA 1
ATOM 631 C C . PRO A 1 81 ? 36.072 -0.166 -68.044 1.00 51.94 81 PRO A C 1
ATOM 633 O O . PRO A 1 81 ? 36.588 0.340 -67.038 1.00 51.94 81 PRO A O 1
ATOM 636 N N . PRO A 1 82 ? 34.758 -0.450 -68.113 1.00 56.97 82 PRO A N 1
ATOM 637 C CA . PRO A 1 82 ? 33.880 -0.229 -66.9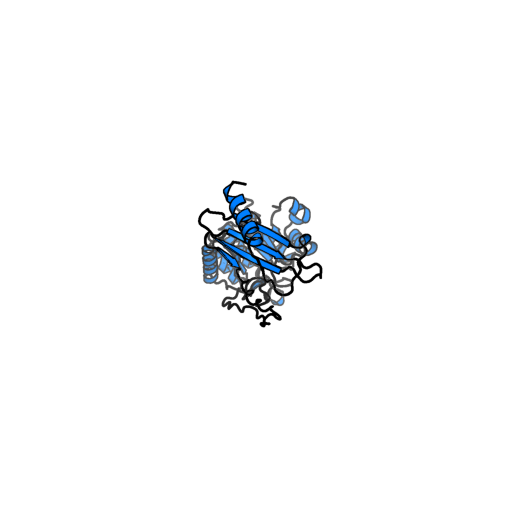79 1.00 56.97 82 PRO A CA 1
ATOM 638 C C . PRO A 1 82 ? 34.450 -0.983 -65.772 1.00 56.97 82 PRO A C 1
ATOM 640 O O . PRO A 1 82 ? 34.907 -2.122 -65.930 1.00 56.97 82 PRO A O 1
ATOM 643 N N . PRO A 1 83 ? 34.466 -0.370 -64.574 1.00 63.62 83 PRO A N 1
ATOM 644 C CA . PRO A 1 83 ? 34.909 -1.071 -63.381 1.00 63.62 83 PRO A CA 1
ATOM 645 C C . PRO A 1 83 ? 34.109 -2.375 -63.252 1.00 63.62 83 PRO A C 1
ATOM 647 O O . PRO A 1 83 ? 32.908 -2.374 -63.548 1.00 63.62 83 PRO A O 1
ATOM 650 N N . PRO A 1 84 ? 34.750 -3.488 -62.849 1.00 68.12 84 PRO A N 1
ATOM 651 C CA . PRO A 1 84 ? 34.083 -4.779 -62.766 1.00 68.12 84 PRO A CA 1
ATOM 652 C C . PRO A 1 84 ? 32.798 -4.639 -61.950 1.00 68.12 84 PRO A C 1
ATOM 654 O O . PRO A 1 84 ? 32.803 -4.073 -60.852 1.00 68.12 84 PRO A O 1
ATOM 657 N N . ALA A 1 85 ? 31.686 -5.106 -62.524 1.00 67.56 85 ALA A N 1
ATOM 658 C CA . ALA A 1 85 ? 30.381 -5.015 -61.890 1.00 67.56 85 ALA A CA 1
ATOM 659 C C . ALA A 1 85 ? 30.460 -5.656 -60.500 1.00 67.56 85 ALA A C 1
ATOM 661 O O . ALA A 1 85 ? 30.864 -6.814 -60.371 1.00 67.56 85 ALA A O 1
ATOM 662 N N . LYS A 1 86 ? 30.099 -4.897 -59.455 1.00 71.94 86 LYS A N 1
ATOM 663 C CA . LYS A 1 86 ? 30.055 -5.440 -58.093 1.00 71.94 86 LYS A CA 1
ATOM 664 C C . LYS A 1 86 ? 29.160 -6.686 -58.116 1.00 71.94 86 LYS A C 1
ATOM 666 O O . LYS A 1 86 ? 28.040 -6.586 -58.630 1.00 71.94 86 LYS A O 1
ATOM 671 N N . PRO A 1 87 ? 29.630 -7.842 -57.613 1.00 72.19 87 PRO A N 1
ATOM 672 C CA . PRO A 1 87 ? 28.841 -9.064 -57.637 1.00 72.19 87 PRO A CA 1
ATOM 673 C C . PRO A 1 87 ? 27.493 -8.803 -56.959 1.00 72.19 87 PRO A C 1
ATOM 675 O O . PRO A 1 87 ? 27.440 -8.279 -55.844 1.00 72.19 87 PRO A O 1
ATOM 678 N N . LYS A 1 88 ? 26.396 -9.112 -57.662 1.00 74.44 88 LYS A N 1
ATOM 679 C CA . LYS A 1 88 ? 25.047 -9.002 -57.098 1.00 74.44 88 LYS A CA 1
ATOM 680 C C . LYS A 1 88 ? 24.960 -9.953 -55.910 1.00 74.44 88 LYS A C 1
ATOM 682 O O . LYS A 1 88 ? 25.285 -11.126 -56.049 1.00 74.44 88 LYS A O 1
ATOM 687 N N . VAL A 1 89 ? 24.535 -9.454 -54.753 1.00 76.44 89 VAL A N 1
ATOM 688 C CA . VAL A 1 89 ? 24.283 -10.295 -53.576 1.00 76.44 89 VAL A CA 1
ATOM 689 C C . VAL A 1 89 ? 23.093 -11.198 -53.902 1.00 76.44 89 VAL A C 1
ATOM 691 O O . VAL A 1 89 ? 21.978 -10.707 -54.058 1.00 76.44 89 VAL A O 1
ATOM 694 N N . ILE A 1 90 ? 23.356 -12.496 -54.079 1.00 76.81 90 ILE A N 1
ATOM 695 C CA . ILE A 1 90 ? 22.351 -13.497 -54.477 1.00 76.81 90 ILE A CA 1
ATOM 696 C C . ILE A 1 90 ? 21.570 -13.992 -53.253 1.00 76.81 90 ILE A C 1
ATOM 698 O O . ILE A 1 90 ? 20.370 -14.228 -53.345 1.00 76.81 90 ILE A O 1
ATOM 702 N N . GLU A 1 91 ? 22.224 -14.099 -52.095 1.00 80.56 91 GLU A N 1
ATOM 703 C CA . GLU A 1 91 ? 21.597 -14.543 -50.850 1.00 80.56 91 GLU A CA 1
ATOM 704 C C . GLU A 1 91 ? 22.298 -13.904 -49.641 1.00 80.56 91 GLU A C 1
ATOM 706 O O . GLU A 1 91 ? 23.522 -13.755 -49.624 1.00 80.56 91 GLU A O 1
ATOM 711 N N . LEU A 1 92 ? 21.517 -13.494 -48.637 1.00 84.44 92 LEU A N 1
ATOM 712 C CA . LEU A 1 92 ? 22.042 -12.992 -47.367 1.00 84.44 92 LEU A CA 1
ATOM 713 C C . LEU A 1 92 ? 22.504 -14.156 -46.487 1.00 84.44 92 LEU A C 1
ATOM 715 O O . LEU A 1 92 ? 21.892 -15.224 -46.473 1.00 84.44 92 LEU A O 1
ATOM 719 N N . ILE A 1 93 ? 23.548 -13.922 -45.692 1.00 84.50 93 ILE A N 1
ATOM 720 C CA . ILE A 1 93 ? 24.005 -14.887 -44.691 1.00 84.50 93 ILE A CA 1
ATOM 721 C C . ILE A 1 93 ? 22.892 -15.071 -43.655 1.00 84.50 93 ILE A C 1
ATOM 723 O O . ILE A 1 93 ? 22.502 -14.125 -42.971 1.00 84.50 93 ILE A O 1
ATOM 727 N N . LYS A 1 94 ? 22.391 -16.301 -43.529 1.00 86.50 94 LYS A N 1
ATOM 728 C CA . LYS A 1 94 ? 21.446 -16.680 -42.477 1.00 86.50 94 LYS A CA 1
ATOM 729 C C . LYS A 1 94 ? 22.231 -16.951 -41.201 1.00 86.50 94 LYS A C 1
ATOM 731 O O . LYS A 1 94 ? 22.929 -17.956 -41.104 1.00 86.50 94 LYS A O 1
ATOM 736 N N . VAL A 1 95 ? 22.120 -16.046 -40.237 1.00 89.94 95 VAL A N 1
ATOM 737 C CA . VAL A 1 95 ? 22.673 -16.219 -38.891 1.00 89.94 95 VAL A CA 1
ATOM 738 C C . VAL A 1 95 ? 21.515 -16.559 -37.948 1.00 89.94 95 VAL A C 1
ATOM 740 O O . VAL A 1 95 ? 20.482 -15.888 -38.023 1.00 89.94 95 VAL A O 1
ATOM 743 N N . PRO A 1 96 ? 21.630 -17.591 -37.091 1.00 89.44 96 PRO A N 1
ATOM 744 C CA . PRO A 1 96 ? 20.626 -17.850 -36.067 1.00 89.44 96 PRO A CA 1
ATOM 745 C C . PRO A 1 96 ? 20.545 -16.659 -35.109 1.00 89.44 96 PRO A C 1
ATOM 747 O O . PRO A 1 96 ? 21.561 -16.156 -34.633 1.00 89.44 96 PRO A O 1
ATOM 750 N N . PHE A 1 97 ? 19.326 -16.194 -34.847 1.00 86.75 97 PHE A N 1
ATOM 751 C CA . PHE A 1 97 ? 19.083 -15.162 -33.850 1.00 86.75 97 PHE A CA 1
ATOM 752 C C . PHE A 1 97 ? 18.985 -15.805 -32.467 1.00 86.75 97 PHE A C 1
ATOM 754 O O . PHE A 1 97 ? 18.143 -16.674 -32.242 1.00 86.75 97 PHE A O 1
ATOM 761 N N . GLU A 1 98 ? 19.820 -15.346 -31.540 1.00 86.00 98 GLU A N 1
ATOM 762 C CA . GLU A 1 98 ? 19.742 -15.703 -30.128 1.00 86.00 98 GLU A CA 1
ATOM 763 C C . GLU A 1 98 ? 19.366 -14.466 -29.313 1.00 86.00 98 GLU A C 1
ATOM 765 O O . GLU A 1 98 ? 19.935 -13.388 -29.498 1.00 86.00 98 GLU A O 1
ATOM 770 N N . TYR A 1 99 ? 18.410 -14.617 -28.394 1.00 80.69 99 TYR A N 1
ATOM 771 C CA . TYR A 1 99 ? 18.065 -13.538 -27.474 1.00 80.69 99 TYR A CA 1
ATOM 772 C C . TYR A 1 99 ? 19.261 -13.196 -26.572 1.00 80.69 99 TYR A C 1
ATOM 774 O O . TYR A 1 99 ? 19.940 -14.106 -26.081 1.00 80.69 99 TYR A O 1
ATOM 782 N N . PRO A 1 100 ? 19.509 -11.903 -26.296 1.00 76.69 100 PRO A N 1
ATOM 783 C CA . PRO A 1 100 ? 20.566 -11.506 -25.381 1.00 76.69 100 PRO A CA 1
ATOM 784 C C . PRO A 1 100 ? 20.269 -12.042 -23.976 1.00 76.69 100 PRO A C 1
ATOM 786 O O . PRO A 1 100 ? 19.235 -11.737 -23.382 1.00 76.69 100 PRO A O 1
ATOM 789 N N . LYS A 1 101 ? 21.199 -12.825 -23.423 1.00 75.12 101 LYS A N 1
ATOM 790 C CA . LYS A 1 101 ? 21.159 -13.244 -22.017 1.00 75.12 101 LYS A CA 1
ATOM 791 C C . LYS A 1 101 ? 21.816 -12.159 -21.172 1.00 75.12 101 LYS A C 1
ATOM 793 O O . LYS A 1 101 ? 23.036 -12.017 -21.190 1.00 75.12 101 LYS A O 1
ATOM 798 N N . LEU A 1 102 ? 21.013 -11.385 -20.449 1.00 77.69 102 LEU A N 1
ATOM 799 C CA . LEU A 1 102 ? 21.512 -10.387 -19.503 1.00 77.69 102 LEU A CA 1
ATOM 800 C C . LEU A 1 102 ? 21.636 -11.021 -18.106 1.00 77.69 102 LEU A C 1
ATOM 802 O O . LEU A 1 102 ? 20.640 -11.535 -17.594 1.00 77.69 102 LEU A O 1
ATOM 806 N N . PRO A 1 103 ? 22.826 -11.019 -17.479 1.00 79.19 103 PRO A N 1
ATOM 807 C CA . PRO A 1 103 ? 23.009 -11.590 -16.152 1.00 79.19 103 PRO A CA 1
ATOM 808 C C . PRO A 1 103 ? 22.517 -10.608 -15.082 1.00 79.19 103 PRO A C 1
ATOM 810 O O . PRO A 1 103 ? 23.261 -9.745 -14.617 1.00 79.19 103 PRO A O 1
ATOM 813 N N . PHE A 1 104 ? 21.258 -10.741 -14.674 1.00 86.75 104 PHE A N 1
ATOM 814 C CA . PHE A 1 104 ? 20.742 -10.065 -13.488 1.00 86.75 104 PHE A CA 1
ATOM 815 C C . PHE A 1 104 ? 21.066 -10.902 -12.245 1.00 86.75 104 PHE A C 1
ATOM 817 O O . PHE A 1 104 ? 20.697 -12.069 -12.155 1.00 86.75 104 PHE A O 1
ATOM 824 N N . THR A 1 105 ? 21.791 -10.323 -11.286 1.00 90.00 105 THR A N 1
ATOM 825 C CA . THR A 1 105 ? 22.179 -11.006 -10.035 1.00 90.00 105 THR A CA 1
ATOM 826 C C . THR A 1 105 ? 21.252 -10.684 -8.863 1.00 90.00 105 THR A C 1
ATOM 828 O O . THR A 1 105 ? 21.295 -11.360 -7.837 1.00 90.00 105 THR A O 1
ATOM 831 N N . GLY A 1 106 ? 20.430 -9.641 -8.999 1.00 90.19 106 GLY A N 1
ATOM 832 C CA . GLY A 1 106 ? 19.467 -9.208 -7.993 1.00 90.19 106 GLY A CA 1
ATOM 833 C C . GLY A 1 106 ? 18.088 -9.832 -8.193 1.00 90.19 106 GLY A C 1
ATOM 834 O O . GLY A 1 106 ? 17.698 -10.174 -9.306 1.00 90.19 106 GLY A O 1
ATOM 835 N N . LYS A 1 107 ? 17.329 -9.928 -7.100 1.00 92.56 107 LYS A N 1
ATOM 836 C CA . LYS A 1 107 ? 15.918 -10.319 -7.101 1.00 92.56 107 LYS A CA 1
ATOM 837 C C . LYS A 1 107 ? 15.141 -9.372 -6.194 1.00 92.56 107 LYS A C 1
ATOM 839 O O . LYS A 1 107 ? 15.569 -9.116 -5.066 1.00 92.56 107 LYS A O 1
ATOM 844 N N . ILE A 1 108 ? 14.015 -8.860 -6.680 1.00 95.50 108 ILE A N 1
ATOM 845 C CA . ILE A 1 108 ? 13.091 -8.065 -5.868 1.00 95.50 108 ILE A CA 1
ATOM 846 C C . ILE A 1 108 ? 12.419 -8.989 -4.848 1.00 95.50 108 ILE A C 1
ATOM 848 O O . ILE A 1 108 ? 12.033 -10.110 -5.183 1.00 95.50 108 ILE A O 1
ATOM 852 N N . ALA A 1 109 ? 12.294 -8.543 -3.598 1.00 96.62 109 ALA A N 1
ATOM 853 C CA . ALA A 1 109 ? 11.595 -9.318 -2.577 1.00 96.62 109 ALA A CA 1
ATOM 854 C C . ALA A 1 109 ? 10.127 -9.546 -2.985 1.00 96.62 109 ALA A C 1
ATOM 856 O O . ALA A 1 109 ? 9.508 -8.677 -3.595 1.00 96.62 109 ALA A O 1
ATOM 857 N N . GLU A 1 110 ? 9.583 -10.722 -2.675 1.00 97.88 110 GLU A N 1
ATOM 858 C CA . GLU A 1 110 ? 8.146 -10.978 -2.802 1.00 97.88 110 GLU A CA 1
ATOM 859 C C . GLU A 1 110 ? 7.461 -10.571 -1.494 1.00 97.88 110 GLU A C 1
ATOM 861 O O . GLU A 1 110 ? 7.891 -10.994 -0.417 1.00 97.88 110 GLU A O 1
ATOM 866 N N . VAL A 1 111 ? 6.409 -9.761 -1.595 1.00 98.38 111 VAL A N 1
ATOM 867 C CA . VAL A 1 111 ? 5.550 -9.352 -0.475 1.00 98.38 111 VAL A CA 1
ATOM 868 C C . VAL A 1 111 ? 4.174 -9.978 -0.677 1.00 98.38 111 VAL A C 1
ATOM 870 O O . VAL A 1 111 ? 3.699 -10.084 -1.806 1.00 98.38 111 VAL A O 1
ATOM 873 N N . THR A 1 112 ? 3.547 -10.435 0.405 1.00 98.31 112 THR A N 1
ATOM 874 C CA . THR A 1 112 ? 2.197 -11.018 0.392 1.00 98.31 112 THR A CA 1
ATOM 875 C C . THR A 1 112 ? 1.290 -10.163 1.261 1.00 98.31 112 THR A C 1
ATOM 877 O O . THR A 1 112 ? 1.524 -10.071 2.457 1.00 98.31 112 THR A O 1
ATOM 880 N N . ILE A 1 113 ? 0.264 -9.579 0.658 1.00 98.50 113 ILE A N 1
ATOM 881 C CA . ILE A 1 113 ? -0.663 -8.627 1.262 1.00 98.50 113 ILE A CA 1
ATOM 882 C C . ILE A 1 113 ? -1.974 -9.349 1.580 1.00 98.50 113 ILE A C 1
ATOM 884 O O . ILE A 1 113 ? -2.571 -9.986 0.706 1.00 98.50 113 ILE A O 1
ATOM 888 N N . GLY A 1 114 ? -2.441 -9.204 2.819 1.00 98.50 114 GLY A N 1
ATOM 889 C CA . GLY A 1 114 ? -3.622 -9.888 3.330 1.00 98.50 114 GLY A CA 1
ATOM 890 C C . GLY A 1 114 ? -3.326 -11.280 3.885 1.00 98.50 114 GLY A C 1
ATOM 891 O O . GLY A 1 114 ? -2.286 -11.882 3.614 1.00 98.50 114 GLY A O 1
ATOM 892 N N . ALA A 1 115 ? -4.270 -11.792 4.670 1.00 98.62 115 ALA A N 1
ATOM 893 C CA . ALA A 1 115 ? -4.232 -13.137 5.223 1.00 98.62 115 ALA A CA 1
ATOM 894 C C . ALA A 1 115 ? -5.621 -13.780 5.174 1.00 98.62 115 ALA A C 1
ATOM 896 O O . ALA A 1 115 ? -6.634 -13.187 5.560 1.00 98.62 115 ALA A O 1
ATOM 897 N N . THR A 1 116 ? -5.663 -15.017 4.690 1.00 98.50 116 THR A N 1
ATOM 898 C CA . THR A 1 116 ? -6.889 -15.817 4.637 1.00 98.50 116 THR A CA 1
ATOM 899 C C . THR A 1 116 ? -7.199 -16.475 5.979 1.00 98.50 116 THR A C 1
ATOM 901 O O . THR A 1 116 ? -6.373 -16.501 6.892 1.00 98.50 116 THR A O 1
ATOM 904 N N . LYS A 1 117 ? -8.373 -17.109 6.087 1.00 97.69 117 LYS A N 1
ATOM 905 C CA . LYS A 1 117 ? -8.764 -17.884 7.278 1.00 97.69 117 LYS A CA 1
ATOM 906 C C . LYS A 1 117 ? -7.756 -18.978 7.656 1.00 97.69 117 LYS A C 1
ATOM 908 O O . LYS A 1 117 ? -7.579 -19.247 8.840 1.00 97.69 117 LYS A O 1
ATOM 913 N N . SER A 1 118 ? -7.090 -19.603 6.681 1.00 97.19 118 SER A N 1
ATOM 914 C CA . SER A 1 118 ? -6.030 -20.595 6.935 1.00 97.19 118 SER A CA 1
ATOM 915 C C . SER A 1 118 ? -4.743 -19.993 7.502 1.00 97.19 118 SER A C 1
ATOM 917 O O . SER A 1 118 ? -3.946 -20.718 8.086 1.00 97.19 118 SER A O 1
ATOM 919 N N . GLU A 1 119 ? -4.550 -18.686 7.348 1.00 96.00 119 GLU A N 1
ATOM 920 C CA . GLU A 1 119 ? -3.381 -17.936 7.819 1.00 96.00 119 GLU A CA 1
ATOM 921 C C . GLU A 1 119 ? -3.697 -17.100 9.073 1.00 96.00 119 GLU A C 1
ATOM 923 O O . GLU A 1 119 ? -2.833 -16.385 9.567 1.00 96.00 119 GLU A O 1
ATOM 928 N N . GLY A 1 120 ? -4.924 -17.201 9.603 1.00 95.75 120 GLY A N 1
ATOM 929 C CA . GLY A 1 120 ? -5.378 -16.477 10.795 1.00 95.75 120 GLY A CA 1
ATOM 930 C C . GLY A 1 120 ? -6.086 -15.145 10.523 1.00 95.75 120 GLY A C 1
ATOM 931 O O . GLY A 1 120 ? -6.562 -14.529 11.473 1.00 95.75 120 GLY A O 1
ATOM 932 N N . GLY A 1 121 ? -6.205 -14.726 9.261 1.00 97.88 121 GLY A N 1
ATOM 933 C CA . GLY A 1 121 ? -6.928 -13.516 8.866 1.00 97.88 121 GLY A CA 1
ATOM 934 C C . GLY A 1 121 ? -8.366 -13.783 8.426 1.00 97.88 121 GLY A C 1
ATOM 935 O O . GLY A 1 121 ? -8.895 -14.893 8.541 1.00 97.88 121 GLY A O 1
ATOM 936 N N . THR A 1 122 ? -9.025 -12.757 7.890 1.00 98.50 122 THR A N 1
ATOM 937 C CA . THR A 1 122 ? -10.414 -12.858 7.410 1.00 98.50 122 THR A CA 1
ATOM 938 C C . THR A 1 122 ? -10.596 -12.433 5.954 1.00 98.50 122 THR A C 1
ATOM 940 O O . THR A 1 122 ? -11.733 -12.372 5.464 1.00 98.50 122 THR A O 1
ATOM 943 N N . ARG A 1 123 ? -9.489 -12.195 5.236 1.00 98.56 123 ARG A N 1
ATOM 944 C CA . ARG A 1 123 ? -9.511 -11.904 3.800 1.00 98.56 123 ARG A CA 1
ATOM 945 C C . ARG A 1 123 ? -9.930 -13.147 3.007 1.00 98.56 123 ARG A C 1
ATOM 947 O O . ARG A 1 123 ? -9.742 -14.287 3.432 1.00 98.56 123 ARG A O 1
ATOM 954 N N . SER A 1 124 ? -10.521 -12.922 1.840 1.00 98.19 124 SER A N 1
ATOM 955 C CA . SER A 1 124 ? -10.937 -13.982 0.909 1.00 98.19 124 SER A CA 1
ATOM 956 C C . SER A 1 124 ? -9.775 -14.549 0.094 1.00 98.19 124 SER A C 1
ATOM 958 O O . SER A 1 124 ? -9.819 -15.708 -0.310 1.00 98.19 124 SER A O 1
ATOM 960 N N . HIS A 1 125 ? -8.744 -13.740 -0.135 1.00 98.31 125 HIS A N 1
ATOM 961 C CA . HIS A 1 125 ? -7.543 -14.079 -0.885 1.00 98.31 125 HIS A CA 1
ATOM 962 C C . HIS A 1 125 ? -6.379 -13.196 -0.418 1.00 98.31 125 HIS A C 1
ATOM 964 O O . HIS A 1 125 ? -6.569 -12.272 0.378 1.00 98.31 125 HIS A O 1
ATOM 970 N N . VAL A 1 126 ? -5.187 -13.492 -0.928 1.00 98.44 126 VAL A N 1
ATOM 971 C CA . VAL A 1 126 ? -3.977 -12.687 -0.738 1.00 98.44 126 VAL A CA 1
ATOM 972 C C . VAL A 1 126 ? -3.515 -12.131 -2.079 1.00 98.44 126 VAL A C 1
ATOM 974 O O . VAL A 1 126 ? -3.747 -12.750 -3.119 1.00 98.44 126 VAL A O 1
ATOM 977 N N . ILE A 1 127 ? -2.824 -10.995 -2.052 1.00 98.38 127 ILE A N 1
ATOM 978 C CA . ILE A 1 127 ? -2.154 -10.422 -3.223 1.00 98.38 127 ILE A CA 1
ATOM 979 C C . ILE A 1 127 ? -0.652 -10.560 -3.035 1.00 98.38 127 ILE A C 1
ATOM 981 O O . ILE A 1 127 ? -0.117 -10.207 -1.990 1.00 98.38 127 ILE A O 1
ATOM 985 N N . LYS A 1 128 ? 0.044 -11.049 -4.057 1.00 98.19 128 LYS A N 1
ATOM 986 C CA . LYS A 1 128 ? 1.505 -11.098 -4.070 1.00 98.19 128 LYS A CA 1
ATOM 987 C C . LYS A 1 128 ? 2.052 -10.059 -5.032 1.00 98.19 128 LYS A C 1
ATOM 989 O O . LYS A 1 128 ? 1.532 -9.919 -6.133 1.00 98.19 128 LYS A O 1
ATOM 994 N N . ILE A 1 129 ? 3.105 -9.360 -4.623 1.00 97.62 129 ILE A N 1
ATOM 995 C CA . ILE A 1 129 ? 3.814 -8.378 -5.451 1.00 97.62 129 ILE A CA 1
ATOM 996 C C . ILE A 1 129 ? 5.323 -8.614 -5.392 1.00 97.62 129 ILE A C 1
ATOM 998 O O . ILE A 1 129 ? 5.841 -9.192 -4.436 1.00 97.62 129 ILE A O 1
ATOM 1002 N N . GLY A 1 130 ? 6.041 -8.138 -6.410 1.00 96.06 130 GLY A N 1
ATOM 1003 C CA . GLY A 1 130 ? 7.492 -8.288 -6.503 1.00 96.06 130 GLY A CA 1
ATOM 1004 C C . GLY A 1 130 ? 7.918 -9.695 -6.927 1.00 96.06 130 GLY A C 1
ATOM 1005 O O . GLY A 1 130 ? 7.206 -10.390 -7.650 1.00 96.06 130 GLY A O 1
ATOM 1006 N N . GLY A 1 131 ? 9.116 -10.112 -6.516 1.00 95.25 131 GLY A N 1
ATOM 1007 C CA . GLY A 1 131 ? 9.692 -11.411 -6.881 1.00 95.25 131 GLY A CA 1
ATOM 1008 C C . GLY A 1 131 ? 10.467 -11.441 -8.205 1.00 95.25 131 GLY A C 1
ATOM 1009 O O . GLY A 1 131 ? 11.194 -12.405 -8.436 1.00 95.25 131 GLY A O 1
ATOM 1010 N N . SER A 1 132 ? 10.367 -10.414 -9.053 1.00 93.50 132 SER A N 1
ATOM 1011 C CA . SER A 1 132 ? 11.053 -10.366 -10.353 1.00 93.50 132 SER A CA 1
ATOM 1012 C C . SER A 1 132 ? 12.579 -10.391 -10.222 1.00 93.50 132 SER A C 1
ATOM 1014 O O . SER A 1 132 ? 13.149 -9.723 -9.351 1.00 93.50 132 SER A O 1
ATOM 1016 N N . SER A 1 133 ? 13.245 -11.122 -11.123 1.00 92.31 133 SER A N 1
ATOM 1017 C CA . SER A 1 133 ? 14.711 -11.133 -11.255 1.00 92.31 133 SER A CA 1
ATOM 1018 C C . SER A 1 133 ? 15.215 -10.445 -12.528 1.00 92.31 133 SER A C 1
ATOM 1020 O O . SER A 1 133 ? 16.410 -10.427 -12.800 1.00 92.31 133 SER A O 1
ATOM 1022 N N . THR A 1 134 ? 14.311 -9.844 -13.303 1.00 90.88 134 THR A N 1
ATOM 1023 C CA . THR A 1 134 ? 14.603 -9.183 -14.581 1.00 90.88 134 THR A CA 1
ATOM 1024 C C . THR A 1 134 ? 13.882 -7.835 -14.689 1.00 90.88 134 THR A C 1
ATOM 1026 O O . THR A 1 134 ? 13.119 -7.447 -13.800 1.00 90.88 134 THR A O 1
ATOM 1029 N N . MET A 1 135 ? 14.150 -7.094 -15.769 1.00 89.62 135 MET A N 1
ATOM 1030 C CA . MET A 1 135 ? 13.501 -5.809 -16.047 1.00 89.62 135 MET A CA 1
ATOM 1031 C C . MET A 1 135 ? 11.979 -5.967 -16.255 1.00 89.62 135 MET A C 1
ATOM 1033 O O . MET A 1 135 ? 11.537 -7.012 -16.743 1.00 89.62 135 MET A O 1
ATOM 1037 N N . PRO A 1 136 ? 11.165 -4.935 -15.949 1.00 89.38 136 PRO A N 1
ATOM 1038 C CA . PRO A 1 136 ? 9.717 -4.987 -16.151 1.00 89.38 136 PRO A CA 1
ATOM 1039 C C . PRO A 1 136 ? 9.344 -5.396 -17.582 1.00 89.38 136 PRO A C 1
ATOM 1041 O O . PRO A 1 136 ? 9.793 -4.780 -18.547 1.00 89.38 136 PRO A O 1
ATOM 1044 N N . PHE A 1 137 ? 8.524 -6.444 -17.709 1.00 88.06 137 PHE A N 1
ATOM 1045 C CA . PHE A 1 137 ? 8.030 -6.987 -18.985 1.00 88.06 137 PHE A CA 1
ATOM 1046 C C . PHE A 1 137 ? 9.116 -7.412 -19.986 1.00 88.06 137 PHE A C 1
ATOM 1048 O O . PHE A 1 137 ? 8.884 -7.467 -21.194 1.00 88.06 137 PHE A O 1
ATOM 1055 N N . PHE A 1 138 ? 10.295 -7.792 -19.495 1.00 89.00 138 PHE A N 1
ATOM 1056 C CA . PHE A 1 138 ? 11.367 -8.363 -20.307 1.00 89.00 138 PHE A CA 1
ATOM 1057 C C . PHE A 1 138 ? 11.129 -9.857 -20.589 1.00 89.00 138 PHE A C 1
ATOM 1059 O O . PHE A 1 138 ? 11.914 -10.727 -20.211 1.00 89.00 138 PHE A O 1
ATOM 1066 N N . LEU A 1 139 ? 10.008 -10.150 -21.259 1.00 87.81 139 LEU A N 1
ATOM 1067 C CA . LEU A 1 139 ? 9.391 -11.484 -21.349 1.00 87.81 139 LEU A CA 1
ATOM 1068 C C . LEU A 1 139 ? 10.257 -12.558 -22.015 1.00 87.81 139 LEU A C 1
ATOM 1070 O O . LEU A 1 139 ? 9.990 -13.746 -21.860 1.00 87.81 139 LEU A O 1
ATOM 1074 N N . PHE A 1 140 ? 11.289 -12.162 -22.756 1.00 84.38 140 PHE A N 1
ATOM 1075 C CA . PHE A 1 140 ? 12.228 -13.111 -23.346 1.00 84.38 140 PHE A CA 1
ATOM 1076 C C . PHE A 1 140 ? 13.231 -13.686 -22.341 1.00 84.38 140 PHE A C 1
ATOM 1078 O O . PHE A 1 140 ? 13.866 -14.695 -22.640 1.00 84.38 140 PHE A O 1
ATOM 1085 N N . ALA A 1 141 ? 13.398 -13.047 -21.180 1.00 83.00 141 ALA A N 1
ATOM 1086 C CA . ALA A 1 141 ? 14.229 -13.560 -20.098 1.00 83.00 141 ALA A CA 1
ATOM 1087 C C . ALA A 1 141 ? 13.377 -14.272 -19.043 1.00 83.00 141 ALA A C 1
ATOM 1089 O O . ALA A 1 141 ? 13.638 -15.427 -18.719 1.00 83.00 141 ALA A O 1
ATOM 1090 N N . GLU A 1 142 ? 12.353 -13.594 -18.522 1.00 84.44 142 GLU A N 1
ATOM 1091 C CA . GLU A 1 142 ? 11.472 -14.128 -17.485 1.00 84.44 142 GLU A CA 1
ATOM 1092 C C . GLU A 1 142 ? 10.093 -13.459 -17.584 1.00 84.44 142 GLU A C 1
ATOM 1094 O O . GLU A 1 142 ? 9.983 -12.262 -17.854 1.00 84.44 142 GLU A O 1
ATOM 1099 N N . THR A 1 143 ? 9.028 -14.223 -17.341 1.00 88.38 143 THR A N 1
ATOM 1100 C CA . THR A 1 143 ? 7.710 -13.639 -17.058 1.00 88.38 143 THR A CA 1
ATOM 1101 C C . THR A 1 143 ? 7.666 -13.264 -15.576 1.00 88.38 143 THR A C 1
ATOM 1103 O O . THR A 1 143 ? 7.969 -14.136 -14.761 1.00 88.38 143 THR A O 1
ATOM 1106 N N . PRO A 1 144 ? 7.302 -12.021 -15.198 1.00 90.50 144 PRO A N 1
ATOM 1107 C CA . PRO A 1 144 ? 7.208 -11.634 -13.793 1.00 90.50 144 PRO A CA 1
ATOM 1108 C C . PRO A 1 144 ? 6.379 -12.649 -12.987 1.00 90.50 144 PRO A C 1
ATOM 1110 O O . PRO A 1 144 ? 5.281 -12.999 -13.425 1.00 90.50 144 PRO A O 1
ATOM 1113 N N . PRO A 1 145 ? 6.877 -13.136 -11.834 1.00 93.19 145 PRO A N 1
ATOM 1114 C CA . PRO A 1 145 ? 6.217 -14.214 -11.096 1.00 93.19 145 PRO A CA 1
ATOM 1115 C C . PRO A 1 145 ? 4.874 -13.784 -10.502 1.00 93.19 145 PRO A C 1
ATOM 1117 O O . PRO A 1 145 ? 3.992 -14.618 -10.318 1.00 93.19 145 PRO A O 1
ATOM 1120 N N . ASN A 1 146 ? 4.720 -12.488 -10.225 1.00 95.50 146 ASN A N 1
ATOM 1121 C CA . ASN A 1 146 ? 3.502 -11.896 -9.699 1.00 95.50 146 ASN A CA 1
ATOM 1122 C C . ASN A 1 146 ? 3.053 -10.728 -10.598 1.00 95.50 146 ASN A C 1
ATOM 1124 O O . ASN A 1 146 ? 3.907 -9.975 -11.082 1.00 95.50 146 ASN A O 1
ATOM 1128 N N . PRO A 1 147 ? 1.739 -10.558 -10.831 1.00 91.38 147 PRO A N 1
ATOM 1129 C CA . PRO A 1 147 ? 1.208 -9.441 -11.606 1.00 91.38 147 PRO A CA 1
ATOM 1130 C C . PRO A 1 147 ? 1.357 -8.104 -10.863 1.00 91.38 147 PRO A C 1
ATOM 1132 O O . PRO A 1 147 ? 1.594 -8.059 -9.656 1.00 91.38 147 PRO A O 1
ATOM 1135 N N . MET A 1 148 ? 1.187 -6.996 -11.590 1.00 92.44 148 MET A N 1
ATOM 1136 C CA . MET A 1 148 ? 1.032 -5.682 -10.958 1.00 92.44 148 MET A CA 1
ATOM 1137 C C . MET A 1 148 ? -0.304 -5.635 -10.213 1.00 92.44 148 MET A C 1
ATOM 1139 O O . MET A 1 148 ? -1.329 -6.014 -10.775 1.00 92.44 148 MET A O 1
ATOM 1143 N N . ALA A 1 149 ? -0.286 -5.151 -8.973 1.00 95.06 149 ALA A N 1
ATOM 1144 C CA . ALA A 1 149 ? -1.487 -4.938 -8.177 1.00 95.06 149 ALA A CA 1
ATOM 1145 C C . ALA A 1 149 ? -1.952 -3.481 -8.283 1.00 95.06 149 ALA A C 1
ATOM 1147 O O . ALA A 1 149 ? -1.132 -2.565 -8.352 1.00 95.06 149 ALA A O 1
ATOM 1148 N N . THR A 1 150 ? -3.265 -3.269 -8.253 1.00 96.12 150 THR A N 1
ATOM 1149 C CA . THR A 1 150 ? -3.884 -1.939 -8.232 1.00 96.12 150 THR A CA 1
ATOM 1150 C C . THR A 1 150 ? -4.853 -1.841 -7.067 1.00 96.12 150 THR A C 1
ATOM 1152 O O . THR A 1 150 ? -5.648 -2.757 -6.855 1.00 96.12 150 THR A O 1
ATOM 1155 N N . SER A 1 151 ? -4.822 -0.724 -6.346 1.00 97.50 151 SER A N 1
ATOM 1156 C CA . SER A 1 151 ? -5.785 -0.408 -5.292 1.00 97.50 151 SER A CA 1
ATOM 1157 C C . SER A 1 151 ? -6.706 0.735 -5.695 1.00 97.50 151 SER A C 1
ATOM 1159 O O . SER A 1 151 ? -6.319 1.590 -6.490 1.00 97.50 151 SER A O 1
ATOM 1161 N N . LEU A 1 152 ? -7.906 0.779 -5.112 1.00 97.75 152 LEU A N 1
ATOM 1162 C CA . LEU A 1 152 ? -8.745 1.980 -5.129 1.00 97.75 152 LEU A CA 1
ATOM 1163 C C . LEU A 1 152 ? -8.712 2.669 -3.766 1.00 97.75 152 LEU A C 1
ATOM 1165 O O . LEU A 1 152 ? -8.772 2.009 -2.725 1.00 97.75 152 LEU A O 1
ATOM 1169 N N . ASP A 1 153 ? -8.629 3.997 -3.799 1.00 97.06 153 ASP A N 1
ATOM 1170 C CA . ASP A 1 153 ? -8.593 4.820 -2.598 1.00 97.06 153 ASP A CA 1
ATOM 1171 C C . ASP A 1 153 ? -9.984 4.985 -1.979 1.00 97.06 153 ASP A C 1
ATOM 1173 O O . ASP A 1 153 ? -10.976 5.266 -2.661 1.00 97.06 153 ASP A O 1
ATOM 1177 N N . VAL A 1 154 ? -10.023 4.861 -0.657 1.00 97.75 154 VAL A N 1
ATOM 1178 C CA . VAL A 1 154 ? -11.156 5.170 0.215 1.00 97.75 154 VAL A CA 1
ATOM 1179 C C . VAL A 1 154 ? -10.647 6.120 1.290 1.00 97.75 154 VAL A C 1
ATOM 1181 O O . VAL A 1 154 ? -9.533 5.952 1.777 1.00 97.75 154 VAL A O 1
ATOM 1184 N N . PHE A 1 155 ? -11.451 7.102 1.682 1.00 97.69 155 PHE A N 1
ATOM 1185 C CA . PHE A 1 155 ? -11.069 8.084 2.695 1.00 97.69 155 PHE A CA 1
ATOM 1186 C C . PHE A 1 155 ? -12.044 8.045 3.867 1.00 97.69 155 PHE A C 1
ATOM 1188 O O . PHE A 1 155 ? -13.220 7.724 3.698 1.00 97.69 155 PHE A O 1
ATOM 1195 N N . ASP A 1 156 ? -11.561 8.379 5.061 1.00 97.31 156 ASP A N 1
ATOM 1196 C CA . ASP A 1 156 ? -12.384 8.460 6.273 1.00 97.31 156 ASP A CA 1
ATOM 1197 C C . ASP A 1 156 ? -13.268 9.716 6.343 1.00 97.31 156 ASP A C 1
ATOM 1199 O O . ASP A 1 156 ? -14.172 9.807 7.175 1.00 97.31 156 ASP A O 1
ATOM 1203 N N . MET A 1 157 ? -13.034 10.664 5.436 1.00 93.12 157 MET A N 1
ATOM 1204 C CA . MET A 1 157 ? -13.875 11.827 5.190 1.00 93.12 157 MET A CA 1
ATOM 1205 C C . MET A 1 157 ? -13.958 12.139 3.683 1.00 93.12 157 MET A C 1
ATOM 1207 O O . MET A 1 157 ? -13.013 11.871 2.937 1.00 93.12 157 MET A O 1
ATOM 1211 N N . PRO A 1 158 ? -15.062 12.742 3.203 1.00 88.06 158 PRO A N 1
ATOM 1212 C CA . PRO A 1 158 ? -15.320 12.941 1.776 1.00 88.06 158 PRO A CA 1
ATOM 1213 C C . PRO A 1 158 ? -14.520 14.121 1.185 1.00 88.06 158 PRO A C 1
ATOM 1215 O O . PRO A 1 158 ? -15.077 15.171 0.861 1.00 88.06 158 PRO A O 1
ATOM 1218 N N . ALA A 1 159 ? -13.208 13.949 1.005 1.00 84.62 159 ALA A N 1
ATOM 1219 C CA . ALA A 1 159 ? -12.289 14.958 0.462 1.00 84.62 159 ALA A CA 1
ATOM 1220 C C . ALA A 1 159 ? -11.939 14.716 -1.023 1.00 84.62 159 ALA A C 1
ATOM 1222 O O . ALA A 1 159 ? -10.772 14.676 -1.406 1.00 84.62 159 ALA A O 1
ATOM 1223 N N . LEU A 1 160 ? -12.952 14.532 -1.877 1.00 90.00 160 LEU A N 1
ATOM 1224 C CA . LEU A 1 160 ? -12.757 14.185 -3.291 1.00 90.00 160 LEU A CA 1
ATOM 1225 C C . LEU A 1 160 ? -13.135 15.303 -4.272 1.00 90.00 160 LEU A C 1
ATOM 1227 O O . LEU A 1 160 ? -14.131 16.004 -4.063 1.00 90.00 160 LEU A O 1
ATOM 1231 N N . PRO A 1 161 ? -12.454 15.384 -5.432 1.00 92.12 161 PRO A N 1
ATOM 1232 C CA . PRO A 1 161 ? -12.920 16.177 -6.561 1.00 92.12 161 PRO A CA 1
ATOM 1233 C C . PRO A 1 161 ? -14.301 15.728 -7.059 1.00 92.12 161 PRO A C 1
ATOM 1235 O O . PRO A 1 161 ? -14.633 14.539 -7.079 1.00 92.12 161 PRO A O 1
ATOM 1238 N N . GLY A 1 162 ? -15.086 16.685 -7.562 1.00 94.38 162 GLY A N 1
ATOM 1239 C CA . GLY A 1 162 ? -16.456 16.457 -8.037 1.00 94.38 162 GLY A CA 1
ATOM 1240 C C . GLY A 1 162 ? -16.633 15.287 -9.021 1.00 94.38 162 GLY A C 1
ATOM 1241 O O . GLY A 1 162 ? -17.578 14.517 -8.844 1.00 94.38 162 GLY A O 1
ATOM 1242 N N . PRO A 1 163 ? -15.766 15.099 -10.038 1.00 94.50 163 PRO A N 1
ATOM 1243 C CA . PRO A 1 163 ? -15.868 13.957 -10.950 1.00 94.50 163 PRO A CA 1
ATOM 1244 C C . PRO A 1 163 ? -15.761 12.597 -10.252 1.00 94.50 163 PRO A C 1
ATOM 1246 O O . PRO A 1 163 ? -16.543 11.705 -10.561 1.00 94.50 163 PRO A O 1
ATOM 1249 N N . VAL A 1 164 ? -14.857 12.455 -9.278 1.00 92.38 164 VAL A N 1
ATOM 1250 C CA . VAL A 1 164 ? -14.692 11.209 -8.512 1.00 92.38 164 VAL A CA 1
ATOM 1251 C C . VAL A 1 164 ? -15.889 11.004 -7.589 1.00 92.38 164 VAL A C 1
ATOM 1253 O O . VAL A 1 164 ? -16.485 9.928 -7.587 1.00 92.38 164 VAL A O 1
ATOM 1256 N N . LYS A 1 165 ? -16.320 12.064 -6.886 1.00 93.62 165 LYS A N 1
ATOM 1257 C CA . LYS A 1 165 ? -17.493 12.016 -5.998 1.00 93.62 165 LYS A CA 1
ATOM 1258 C C . LYS A 1 165 ? -18.748 11.524 -6.732 1.00 93.62 165 LYS A C 1
ATOM 1260 O O . LYS A 1 165 ? -19.480 10.694 -6.207 1.00 93.62 165 LYS A O 1
ATOM 1265 N N . LYS A 1 166 ? -18.966 11.955 -7.980 1.00 94.69 166 LYS A N 1
ATOM 1266 C CA . LYS A 1 166 ? -20.108 11.515 -8.808 1.00 94.69 166 LYS A CA 1
ATOM 1267 C C . LYS A 1 166 ? -20.126 10.010 -9.100 1.00 94.69 166 LYS A C 1
ATOM 1269 O O . LYS A 1 166 ? -21.207 9.456 -9.266 1.00 94.69 166 LYS A O 1
ATOM 1274 N N . MET A 1 167 ? -18.969 9.350 -9.177 1.00 94.62 167 MET A N 1
ATOM 1275 C CA . MET A 1 167 ? -18.896 7.916 -9.492 1.00 94.62 167 MET A CA 1
ATOM 1276 C C . MET A 1 167 ? -19.354 7.039 -8.323 1.00 94.62 167 MET A C 1
ATOM 1278 O O . MET A 1 167 ? -20.016 6.013 -8.536 1.00 94.62 167 MET A O 1
ATOM 1282 N N . TYR A 1 168 ? -19.019 7.467 -7.105 1.00 95.00 168 TYR A N 1
ATOM 1283 C CA . TYR A 1 168 ? -19.344 6.781 -5.856 1.00 95.00 168 TYR A CA 1
ATOM 1284 C C . TYR A 1 168 ? -20.689 7.221 -5.255 1.00 95.00 168 TYR A C 1
ATOM 1286 O O . TYR A 1 168 ? -21.320 6.435 -4.554 1.00 95.00 168 TYR A O 1
ATOM 1294 N N . GLY A 1 169 ? -21.170 8.427 -5.572 1.00 94.56 169 GLY A N 1
ATOM 1295 C CA . GLY A 1 169 ? -22.434 8.946 -5.045 1.00 94.56 169 GLY A CA 1
ATOM 1296 C C . GLY A 1 169 ? -22.374 9.130 -3.530 1.00 94.56 169 GLY A C 1
ATOM 1297 O O . GLY A 1 169 ? -21.357 9.582 -3.007 1.00 94.56 169 GLY A O 1
ATOM 1298 N N . ASP A 1 170 ? -23.444 8.752 -2.833 1.00 94.88 170 ASP A N 1
ATOM 1299 C CA . ASP A 1 170 ? -23.562 8.919 -1.377 1.00 94.88 170 ASP A CA 1
ATOM 1300 C C . ASP A 1 170 ? -22.648 7.973 -0.579 1.00 94.88 170 ASP A C 1
ATOM 1302 O O . ASP A 1 170 ? -22.401 8.207 0.601 1.00 94.88 170 ASP A O 1
ATOM 1306 N N . ALA A 1 171 ? -22.088 6.938 -1.219 1.00 96.44 171 ALA A N 1
ATOM 1307 C CA . ALA A 1 171 ? -21.196 5.984 -0.560 1.00 96.44 171 ALA A CA 1
ATOM 1308 C C . ALA A 1 171 ? -19.960 6.659 0.054 1.00 96.44 171 ALA A C 1
ATOM 1310 O O . ALA A 1 171 ? -19.464 6.203 1.074 1.00 96.44 171 ALA A O 1
ATOM 1311 N N . VAL A 1 172 ? -19.494 7.773 -0.523 1.00 96.06 172 VAL A N 1
ATOM 1312 C CA . VAL A 1 172 ? -18.326 8.529 -0.029 1.00 96.06 172 VAL A CA 1
ATOM 1313 C C . VAL A 1 172 ? -18.494 9.093 1.384 1.00 96.06 172 VAL A C 1
ATOM 1315 O O . VAL A 1 172 ? -17.510 9.502 1.990 1.00 96.06 172 VAL A O 1
ATOM 1318 N N . GLU A 1 173 ? -19.725 9.156 1.892 1.00 95.75 173 GLU A N 1
ATOM 1319 C CA . GLU A 1 173 ? -20.029 9.658 3.234 1.00 95.75 173 GLU A CA 1
ATOM 1320 C C . GLU A 1 173 ? -19.853 8.569 4.317 1.00 95.75 173 GLU A C 1
ATOM 1322 O O . GLU A 1 173 ? -19.806 8.887 5.504 1.00 95.75 173 GLU A O 1
ATOM 1327 N N . ASP A 1 174 ? -19.721 7.290 3.932 1.00 97.25 174 ASP A N 1
ATOM 1328 C CA . ASP A 1 174 ? -19.430 6.174 4.840 1.00 97.25 174 ASP A CA 1
ATOM 1329 C C . ASP A 1 174 ? -18.272 5.311 4.301 1.00 97.25 174 ASP A C 1
ATOM 1331 O O . ASP A 1 174 ? -18.461 4.571 3.335 1.00 97.25 174 ASP A O 1
ATOM 1335 N N . PRO A 1 175 ? -17.088 5.314 4.942 1.00 97.75 175 PRO A N 1
ATOM 1336 C CA . PRO A 1 175 ? -15.913 4.590 4.453 1.00 97.75 175 PRO A CA 1
ATOM 1337 C C . PRO A 1 175 ? -16.141 3.091 4.223 1.00 97.75 175 PRO A C 1
ATOM 1339 O O . PRO A 1 175 ? -15.575 2.508 3.298 1.00 97.75 175 PRO A O 1
ATOM 1342 N N . ALA A 1 176 ? -16.987 2.454 5.040 1.00 98.38 176 ALA A N 1
ATOM 1343 C CA . ALA A 1 176 ? -17.298 1.035 4.892 1.00 98.38 176 ALA A CA 1
ATOM 1344 C C . ALA A 1 176 ? -18.139 0.765 3.634 1.00 98.38 176 ALA A C 1
ATOM 1346 O O . ALA A 1 176 ? -17.851 -0.170 2.883 1.00 98.38 176 ALA A O 1
ATOM 1347 N N . GLU A 1 177 ? -19.142 1.606 3.378 1.00 98.38 177 GLU A N 1
ATOM 1348 C CA . GLU A 1 177 ? -19.966 1.517 2.170 1.00 98.38 177 GLU A CA 1
ATOM 1349 C C . GLU A 1 177 ? -19.172 1.922 0.928 1.00 98.38 177 GLU A C 1
ATOM 1351 O O . GLU A 1 177 ? -19.275 1.273 -0.112 1.00 98.38 177 GLU A O 1
ATOM 1356 N N . TRP A 1 178 ? -18.314 2.937 1.034 1.00 98.25 178 TRP A N 1
ATOM 1357 C CA . TRP A 1 178 ? -17.401 3.317 -0.036 1.00 98.25 178 TRP A CA 1
ATOM 1358 C C . TRP A 1 178 ? -16.497 2.147 -0.429 1.00 98.25 178 TRP A C 1
ATOM 1360 O O . TRP A 1 178 ? -16.453 1.783 -1.606 1.00 98.25 178 TRP A O 1
ATOM 1370 N N . ALA A 1 179 ? -15.841 1.497 0.536 1.00 98.56 179 ALA A N 1
ATOM 1371 C CA . ALA A 1 179 ? -15.024 0.318 0.266 1.00 98.56 179 ALA A CA 1
ATOM 1372 C C . ALA A 1 179 ? -15.841 -0.802 -0.397 1.00 98.56 179 ALA A C 1
ATOM 1374 O O . ALA A 1 179 ? -15.382 -1.410 -1.365 1.00 98.56 179 ALA A O 1
ATOM 1375 N N . ARG A 1 180 ? -17.079 -1.036 0.057 1.00 98.62 180 ARG A N 1
ATOM 1376 C CA . ARG A 1 180 ? -17.983 -2.020 -0.552 1.00 98.62 180 ARG A CA 1
ATOM 1377 C C . ARG A 1 180 ? -18.292 -1.684 -2.013 1.00 98.62 180 ARG A C 1
ATOM 1379 O O . ARG A 1 180 ? -18.165 -2.552 -2.872 1.00 98.62 180 ARG A O 1
ATOM 1386 N N . VAL A 1 181 ? -18.622 -0.428 -2.319 1.00 98.31 181 VAL A N 1
ATOM 1387 C CA . VAL A 1 181 ? -18.863 0.038 -3.695 1.00 98.31 181 VAL A CA 1
ATOM 1388 C C . VAL A 1 181 ? -17.596 -0.064 -4.550 1.00 98.31 181 VAL A C 1
ATOM 1390 O O . VAL A 1 181 ? -17.680 -0.491 -5.700 1.00 98.31 181 VAL A O 1
ATOM 1393 N N . ALA A 1 182 ? -16.423 0.276 -4.008 1.00 98.25 182 ALA A N 1
ATOM 1394 C CA . ALA A 1 182 ? -15.140 0.126 -4.696 1.00 98.25 182 ALA A CA 1
ATOM 1395 C C . ALA A 1 182 ? -14.891 -1.327 -5.133 1.00 98.25 182 ALA A C 1
ATOM 1397 O O . ALA A 1 182 ? -14.528 -1.576 -6.283 1.00 98.25 182 ALA A O 1
ATOM 1398 N N . VAL A 1 183 ? -15.163 -2.291 -4.252 1.00 98.50 183 VAL A N 1
ATOM 1399 C CA . VAL A 1 183 ? -15.017 -3.720 -4.560 1.00 98.50 183 VAL A CA 1
ATOM 1400 C C . VAL A 1 183 ? -16.109 -4.201 -5.519 1.00 98.50 183 VAL A C 1
ATOM 1402 O O . VAL A 1 183 ? -15.806 -4.720 -6.588 1.00 98.50 183 VAL A O 1
ATOM 1405 N N . GLU A 1 184 ? -17.385 -4.023 -5.175 1.00 98.19 184 GLU A N 1
ATOM 1406 C CA . GLU A 1 184 ? -18.493 -4.660 -5.898 1.00 98.19 184 GLU A CA 1
ATOM 1407 C C . GLU A 1 184 ? -18.796 -4.020 -7.257 1.00 98.19 184 GLU A C 1
ATOM 1409 O O . GLU A 1 184 ? -19.127 -4.724 -8.210 1.00 98.19 184 GLU A O 1
ATOM 1414 N N . LYS A 1 185 ? -18.716 -2.687 -7.356 1.00 97.81 185 LYS A N 1
ATOM 1415 C CA . LYS A 1 185 ? -19.070 -1.951 -8.579 1.00 97.81 185 LYS A CA 1
ATOM 1416 C C . LYS A 1 185 ? -17.867 -1.734 -9.488 1.00 97.81 185 LYS A C 1
ATOM 1418 O O . LYS A 1 185 ? -18.025 -1.753 -10.707 1.00 97.81 185 LYS A O 1
ATOM 1423 N N . PHE A 1 186 ? -16.695 -1.481 -8.906 1.00 97.62 186 PHE A N 1
ATOM 1424 C CA . PHE A 1 186 ? -15.492 -1.106 -9.655 1.00 97.62 186 PHE A CA 1
ATOM 1425 C C . PHE A 1 186 ? -14.425 -2.205 -9.702 1.00 97.62 186 PHE A C 1
ATOM 1427 O O . PHE A 1 186 ? -13.434 -2.037 -10.407 1.00 97.62 186 PHE A O 1
ATOM 1434 N N . GLY A 1 187 ? -14.641 -3.337 -9.024 1.00 97.38 187 GLY A N 1
ATOM 1435 C CA . GLY A 1 187 ? -13.759 -4.499 -9.109 1.00 97.38 187 GLY A CA 1
ATOM 1436 C C . GLY A 1 187 ? -12.422 -4.313 -8.397 1.00 97.38 187 GLY A C 1
ATOM 1437 O O . GLY A 1 187 ? -11.435 -4.907 -8.817 1.00 97.38 187 GLY A O 1
ATOM 1438 N N . ALA A 1 188 ? -12.358 -3.481 -7.352 1.00 98.12 188 ALA A N 1
ATOM 1439 C CA . ALA A 1 188 ? -11.135 -3.330 -6.570 1.00 98.12 188 ALA A CA 1
ATOM 1440 C C . ALA A 1 188 ? -10.740 -4.658 -5.907 1.00 98.12 188 ALA A C 1
ATOM 1442 O O . ALA A 1 188 ? -11.493 -5.197 -5.099 1.00 98.12 188 ALA A O 1
ATOM 1443 N N . GLU A 1 189 ? -9.538 -5.149 -6.207 1.00 97.94 189 GLU A N 1
ATOM 1444 C CA . GLU A 1 189 ? -8.944 -6.330 -5.558 1.00 97.94 189 GLU A CA 1
ATOM 1445 C C . GLU A 1 189 ? -8.113 -5.956 -4.319 1.00 97.94 189 GLU A C 1
ATOM 1447 O O . GLU A 1 189 ? -7.746 -6.816 -3.527 1.00 97.94 189 GLU A O 1
ATOM 1452 N N . LEU A 1 190 ? -7.844 -4.663 -4.123 1.00 98.62 190 LEU A N 1
ATOM 1453 C CA . LEU A 1 190 ? -7.108 -4.087 -3.000 1.00 98.62 190 LEU A CA 1
ATOM 1454 C C . LEU A 1 190 ? -7.714 -2.720 -2.666 1.00 98.62 190 LEU A C 1
ATOM 1456 O O . LEU A 1 190 ? -8.022 -1.938 -3.567 1.00 98.62 190 LEU A O 1
ATOM 1460 N N . ILE A 1 191 ? -7.869 -2.411 -1.381 1.00 98.75 191 ILE A N 1
ATOM 1461 C CA . ILE A 1 191 ? -8.328 -1.090 -0.927 1.00 98.75 191 ILE A CA 1
ATOM 1462 C C . ILE A 1 191 ? -7.176 -0.361 -0.251 1.00 98.75 191 ILE A C 1
ATOM 1464 O O . ILE A 1 191 ? -6.516 -0.938 0.609 1.00 98.75 191 ILE A O 1
ATOM 1468 N N . SER A 1 192 ? -6.964 0.904 -0.614 1.00 98.44 192 SER A N 1
ATOM 1469 C CA . SER A 1 192 ? -6.106 1.816 0.140 1.00 98.44 192 SER A CA 1
ATOM 1470 C C . SER A 1 192 ? -6.983 2.768 0.940 1.00 98.44 192 SER A C 1
ATOM 1472 O O . SER A 1 192 ? -7.647 3.636 0.380 1.00 98.44 192 SER A O 1
ATOM 1474 N N . PHE A 1 193 ? -7.043 2.561 2.251 1.00 98.69 193 PHE A N 1
ATOM 1475 C CA . PHE A 1 193 ? -7.877 3.340 3.151 1.00 98.69 193 PHE A CA 1
ATOM 1476 C C . PHE A 1 193 ? -7.055 4.427 3.844 1.00 98.69 193 PHE A C 1
ATOM 1478 O O . PHE A 1 193 ? -6.155 4.127 4.626 1.00 98.69 193 PHE A O 1
ATOM 1485 N N . HIS A 1 194 ? -7.376 5.685 3.562 1.00 98.31 194 HIS A N 1
ATOM 1486 C CA . HIS A 1 194 ? -6.654 6.859 4.044 1.00 98.31 194 HIS A CA 1
ATOM 1487 C C . HIS A 1 194 ? -7.428 7.546 5.173 1.00 98.31 194 HIS A C 1
ATOM 1489 O O . HIS A 1 194 ? -8.536 8.050 4.975 1.00 98.31 194 HIS A O 1
ATOM 1495 N N . LEU A 1 195 ? -6.825 7.587 6.359 1.00 98.50 195 LEU A N 1
ATOM 1496 C CA . LEU A 1 195 ? -7.364 8.188 7.579 1.00 98.50 195 LEU A CA 1
ATOM 1497 C C . LEU A 1 195 ? -6.980 9.674 7.675 1.00 98.50 195 LEU A C 1
ATOM 1499 O O . LEU A 1 195 ? -6.411 10.125 8.665 1.00 98.50 195 LEU A O 1
ATOM 1503 N N . ILE A 1 196 ? -7.254 10.451 6.627 1.00 97.56 196 ILE A N 1
ATOM 1504 C CA . ILE A 1 196 ? -6.812 11.853 6.529 1.00 97.56 196 ILE A CA 1
ATOM 1505 C C . ILE A 1 196 ? -7.395 12.743 7.634 1.00 97.56 196 ILE A C 1
ATOM 1507 O O . ILE A 1 196 ? -6.811 13.771 7.979 1.00 97.56 196 ILE A O 1
ATOM 1511 N N . SER A 1 197 ? -8.527 12.356 8.228 1.00 98.06 197 SER A N 1
ATOM 1512 C CA . SER A 1 197 ? -9.143 13.130 9.302 1.00 98.06 197 SER A CA 1
ATOM 1513 C C . SER A 1 197 ? -8.356 13.096 10.620 1.00 98.06 197 SER A C 1
ATOM 1515 O O . SER A 1 197 ? -8.636 13.903 11.509 1.00 98.06 197 SER A O 1
ATOM 1517 N N . THR A 1 198 ? -7.357 12.215 10.765 1.00 98.38 198 THR A N 1
ATOM 1518 C CA . THR A 1 198 ? -6.486 12.187 11.952 1.00 98.38 198 THR A CA 1
ATOM 1519 C C . THR A 1 198 ? -5.512 13.355 12.018 1.00 98.38 198 THR A C 1
ATOM 1521 O O . THR A 1 198 ? -4.903 13.547 13.069 1.00 98.38 198 THR A O 1
ATOM 1524 N N . ASP A 1 199 ? -5.366 14.138 10.943 1.00 97.75 199 ASP A N 1
ATOM 1525 C CA . ASP A 1 199 ? -4.487 15.306 10.925 1.00 97.75 199 ASP A CA 1
ATOM 1526 C C . ASP A 1 199 ? -4.887 16.297 12.037 1.00 97.75 199 ASP A C 1
ATOM 1528 O O . ASP A 1 199 ? -6.022 16.803 12.016 1.00 97.75 199 ASP A O 1
ATOM 1532 N N . PRO A 1 200 ? -3.974 16.626 12.975 1.00 97.62 200 PRO A N 1
ATOM 1533 C CA . PRO A 1 200 ? -4.211 17.641 14.001 1.00 97.62 200 PRO A CA 1
ATOM 1534 C C . PRO A 1 200 ? -4.572 19.029 13.448 1.00 97.62 200 PRO A C 1
ATOM 1536 O O . PRO A 1 200 ? -5.198 19.829 14.141 1.00 97.62 200 PRO A O 1
ATOM 1539 N N . GLY A 1 201 ? -4.178 19.333 12.209 1.00 96.94 201 GLY A N 1
ATOM 1540 C CA . GLY A 1 201 ? -4.501 20.570 11.501 1.00 96.94 201 GLY A CA 1
ATOM 1541 C C . GLY A 1 201 ? -5.849 20.562 10.772 1.00 96.94 201 GLY A C 1
ATOM 1542 O O . GLY A 1 201 ? -6.262 21.616 10.289 1.00 96.94 201 GLY A O 1
ATOM 1543 N N . ILE A 1 202 ? -6.535 19.414 10.682 1.00 94.50 202 ILE A N 1
ATOM 1544 C CA . ILE A 1 202 ? -7.819 19.278 9.971 1.00 94.50 202 ILE A CA 1
ATOM 1545 C C . ILE A 1 202 ? -8.959 18.990 10.951 1.00 94.50 202 ILE A C 1
ATOM 1547 O O . ILE A 1 202 ? -9.736 19.889 11.271 1.00 94.50 202 ILE A O 1
ATOM 1551 N N . LYS A 1 203 ? -9.100 17.737 11.396 1.00 96.75 203 LYS A N 1
ATOM 1552 C CA . LYS A 1 203 ? -10.186 17.300 12.293 1.00 96.75 203 LYS A CA 1
ATOM 1553 C C . LYS A 1 203 ? -9.654 16.719 13.603 1.00 96.75 203 LYS A C 1
ATOM 1555 O O . LYS A 1 203 ? -10.418 16.622 14.559 1.00 96.75 203 LYS A O 1
ATOM 1560 N N . ASP A 1 204 ? -8.368 16.370 13.654 1.00 97.88 204 ASP A N 1
ATOM 1561 C CA . ASP A 1 204 ? -7.714 15.730 14.795 1.00 97.88 204 ASP A CA 1
ATOM 1562 C C . ASP A 1 204 ? -8.501 14.522 15.330 1.00 97.88 204 ASP A C 1
ATOM 1564 O O . ASP A 1 204 ? -8.618 14.312 16.541 1.00 97.88 204 ASP A O 1
ATOM 1568 N N . THR A 1 205 ? -9.092 13.729 14.424 1.00 98.44 205 THR A N 1
ATOM 1569 C CA . THR A 1 205 ? -9.898 12.565 14.804 1.00 98.44 205 THR A CA 1
ATOM 1570 C C . THR A 1 205 ? -9.088 11.676 15.758 1.00 98.44 205 THR A C 1
ATOM 1572 O O . THR A 1 205 ? -7.943 11.316 15.452 1.00 98.44 205 THR A O 1
ATOM 1575 N N . PRO A 1 206 ? -9.636 11.310 16.933 1.00 98.50 206 PRO A N 1
ATOM 1576 C CA . PRO A 1 206 ? -8.919 10.476 17.884 1.00 98.50 206 PRO A CA 1
ATOM 1577 C C . PRO A 1 206 ? -8.537 9.124 17.276 1.00 98.50 206 PRO A C 1
ATOM 1579 O O . PRO A 1 206 ? -9.338 8.493 16.587 1.00 98.50 206 PRO A O 1
ATOM 1582 N N . VAL A 1 207 ? -7.347 8.621 17.615 1.00 98.50 207 VAL A N 1
ATOM 1583 C CA . VAL A 1 207 ? -6.846 7.310 17.152 1.00 98.50 207 VAL A CA 1
ATOM 1584 C C . VAL A 1 207 ? -7.846 6.180 17.437 1.00 98.50 207 VAL A C 1
ATOM 1586 O O . VAL A 1 207 ? -8.013 5.264 16.635 1.00 98.50 207 VAL A O 1
ATOM 1589 N N . SER A 1 208 ? -8.569 6.254 18.557 1.00 98.19 208 SER A N 1
ATOM 1590 C CA . SER A 1 208 ? -9.601 5.279 18.923 1.00 98.19 208 SER A CA 1
ATOM 1591 C C . SER A 1 208 ? -10.841 5.313 18.021 1.00 98.19 208 SER A C 1
ATOM 1593 O O . SER A 1 208 ? -11.496 4.286 17.858 1.00 98.19 208 SER A O 1
ATOM 1595 N N . GLU A 1 209 ? -11.179 6.462 17.436 1.00 98.44 209 GLU A N 1
ATOM 1596 C CA . GLU A 1 209 ? -12.268 6.599 16.464 1.00 98.44 209 GLU A CA 1
ATOM 1597 C C . GLU A 1 209 ? -11.815 6.135 15.076 1.00 98.44 209 GLU A C 1
ATOM 1599 O O . GLU A 1 209 ? -12.513 5.341 14.445 1.00 98.44 209 GLU A O 1
ATOM 1604 N N . ALA A 1 210 ? -10.606 6.523 14.657 1.00 98.44 210 ALA A N 1
ATOM 1605 C CA . ALA A 1 210 ? -9.987 6.043 13.421 1.00 98.44 210 ALA A CA 1
ATOM 1606 C C . ALA A 1 210 ? -9.865 4.505 13.398 1.00 98.44 210 ALA A C 1
ATOM 1608 O O . ALA A 1 210 ? -10.198 3.862 12.403 1.00 98.44 210 ALA A O 1
ATOM 1609 N N . ALA A 1 211 ? -9.499 3.893 14.530 1.00 98.56 211 ALA A N 1
ATOM 1610 C CA . ALA A 1 211 ? -9.463 2.439 14.686 1.00 98.56 211 ALA A CA 1
ATOM 1611 C C . ALA A 1 211 ? -10.825 1.771 14.444 1.00 98.56 211 ALA A C 1
ATOM 1613 O O . ALA A 1 211 ? -10.897 0.762 13.746 1.00 98.56 211 ALA A O 1
ATOM 1614 N N . LYS A 1 212 ? -11.921 2.358 14.940 1.00 98.56 212 LYS A N 1
ATOM 1615 C CA . LYS A 1 212 ? -13.276 1.842 14.676 1.00 98.56 212 LYS A CA 1
ATOM 1616 C C . LYS A 1 212 ? -13.638 1.935 13.196 1.00 98.56 212 LYS A C 1
ATOM 1618 O O . LYS A 1 212 ? -14.314 1.047 12.683 1.00 98.56 212 LYS A O 1
ATOM 1623 N N . ALA A 1 213 ? -13.209 2.990 12.502 1.00 98.44 213 ALA A N 1
ATOM 1624 C CA . ALA A 1 213 ? -13.421 3.102 11.061 1.00 98.44 213 ALA A CA 1
ATOM 1625 C C . ALA A 1 213 ? -12.693 1.976 10.309 1.00 98.44 213 ALA A C 1
ATOM 1627 O O . ALA A 1 213 ? -13.297 1.318 9.463 1.00 98.44 213 ALA A O 1
ATOM 1628 N N . VAL A 1 214 ? -11.442 1.682 10.683 1.00 98.69 214 VAL A N 1
ATOM 1629 C CA . VAL A 1 214 ? -10.672 0.555 10.131 1.00 98.69 214 VAL A CA 1
ATOM 1630 C C . VAL A 1 214 ? -11.365 -0.784 10.396 1.00 98.69 214 VAL A C 1
ATOM 1632 O O . VAL A 1 214 ? -11.542 -1.558 9.458 1.00 98.69 214 VAL A O 1
ATOM 1635 N N . GLU A 1 215 ? -11.819 -1.053 11.625 1.00 98.62 215 GLU A N 1
ATOM 1636 C CA . GLU A 1 215 ? -12.570 -2.278 11.957 1.00 98.62 215 GLU A CA 1
ATOM 1637 C C . GLU A 1 215 ? -13.812 -2.439 11.073 1.00 98.62 215 GLU A C 1
ATOM 1639 O O . GLU A 1 215 ? -14.059 -3.516 10.526 1.00 98.62 215 GLU A O 1
ATOM 1644 N N . ARG A 1 216 ? -14.574 -1.355 10.884 1.00 98.69 216 ARG A N 1
ATOM 1645 C CA . ARG A 1 216 ? -15.763 -1.358 10.024 1.00 98.69 216 ARG A CA 1
ATOM 1646 C C . ARG A 1 216 ? -15.419 -1.687 8.572 1.00 98.69 216 ARG A C 1
ATOM 1648 O O . ARG A 1 216 ? -16.116 -2.497 7.966 1.00 98.69 216 ARG A O 1
ATOM 1655 N N . VAL A 1 217 ? -14.352 -1.108 8.017 1.00 98.75 217 VAL A N 1
ATOM 1656 C CA . VAL A 1 217 ? -13.911 -1.404 6.641 1.00 98.75 217 VAL A CA 1
ATOM 1657 C C . VAL A 1 217 ? -13.410 -2.848 6.531 1.00 98.75 217 VAL A C 1
ATOM 1659 O O . VAL A 1 217 ? -13.813 -3.566 5.615 1.00 98.75 217 VAL A O 1
ATOM 1662 N N . LEU A 1 218 ? -12.609 -3.323 7.494 1.00 98.62 218 LEU A N 1
ATOM 1663 C CA . LEU A 1 218 ? -12.133 -4.711 7.551 1.00 98.62 218 LEU A CA 1
ATOM 1664 C C . LEU A 1 218 ? -13.285 -5.725 7.569 1.00 98.62 218 LEU A C 1
ATOM 1666 O O . LEU A 1 218 ? -13.132 -6.814 7.012 1.00 98.62 218 LEU A O 1
ATOM 1670 N N . GLN A 1 219 ? -14.409 -5.388 8.207 1.00 98.44 219 GLN A N 1
ATOM 1671 C CA . GLN A 1 219 ? -15.620 -6.212 8.246 1.00 98.44 219 GLN A CA 1
ATOM 1672 C C . GLN A 1 219 ? -16.447 -6.116 6.958 1.00 98.44 219 GLN A C 1
ATOM 1674 O O . GLN A 1 219 ? -17.019 -7.125 6.535 1.00 98.44 219 GLN A O 1
ATOM 1679 N N . ALA A 1 220 ? -16.503 -4.932 6.342 1.00 98.56 220 ALA A N 1
ATOM 1680 C CA . ALA A 1 220 ? -17.317 -4.654 5.162 1.00 98.56 220 ALA A CA 1
ATOM 1681 C C . ALA A 1 220 ? -16.782 -5.309 3.882 1.00 98.56 220 ALA A C 1
ATOM 1683 O O . ALA A 1 220 ? -17.575 -5.757 3.055 1.00 98.56 220 ALA A O 1
ATOM 1684 N N . VAL A 1 221 ? -15.456 -5.406 3.719 1.00 98.75 221 VAL A N 1
ATOM 1685 C CA . VAL A 1 221 ? -14.833 -5.984 2.517 1.00 98.75 221 VAL A CA 1
ATOM 1686 C C . VAL A 1 221 ? -13.925 -7.171 2.828 1.00 98.75 221 VAL A C 1
ATOM 1688 O O . VAL A 1 221 ? -13.322 -7.271 3.895 1.00 98.75 221 VAL A O 1
ATOM 1691 N N . LYS A 1 222 ? -13.818 -8.095 1.866 1.00 98.50 222 LYS A N 1
ATOM 1692 C CA . LYS A 1 222 ? -12.995 -9.315 1.971 1.00 98.50 222 LYS A CA 1
ATOM 1693 C C . LYS A 1 222 ? -11.690 -9.258 1.184 1.00 98.50 222 LYS A C 1
ATOM 1695 O O . LYS A 1 222 ? -10.967 -10.253 1.154 1.00 98.50 222 LYS A O 1
ATOM 1700 N N . VAL A 1 223 ? -11.402 -8.137 0.541 1.00 98.81 223 VAL A N 1
ATOM 1701 C CA . VAL A 1 223 ? -10.123 -7.897 -0.130 1.00 98.81 223 VAL A CA 1
ATOM 1702 C C . VAL A 1 223 ? -9.056 -7.483 0.894 1.00 98.81 223 VAL A C 1
ATOM 1704 O O . VAL A 1 223 ? -9.422 -7.063 2.000 1.00 98.81 223 VAL A O 1
ATOM 1707 N N . PRO A 1 224 ? -7.754 -7.629 0.595 1.00 98.75 224 PRO A N 1
ATOM 1708 C CA . PRO A 1 224 ? -6.690 -7.070 1.425 1.00 98.75 224 PRO A CA 1
ATOM 1709 C C . PRO A 1 224 ? -6.744 -5.534 1.505 1.00 98.75 224 PRO A C 1
ATOM 1711 O O . PRO A 1 224 ? -7.386 -4.884 0.675 1.00 98.75 224 PRO A O 1
ATOM 1714 N N . LEU A 1 225 ? -6.086 -4.954 2.517 1.00 98.81 225 LEU A N 1
ATOM 1715 C CA . LEU A 1 225 ? -6.088 -3.509 2.776 1.00 98.81 225 LEU A CA 1
ATOM 1716 C C . LEU A 1 225 ? -4.666 -2.947 2.917 1.00 98.81 225 LEU A C 1
ATOM 1718 O O . LEU A 1 225 ? -3.818 -3.519 3.606 1.00 98.81 225 LEU A O 1
ATOM 1722 N N . ILE A 1 226 ? -4.471 -1.768 2.335 1.00 98.88 226 ILE A N 1
ATOM 1723 C CA . ILE A 1 226 ? -3.457 -0.786 2.713 1.00 98.88 226 ILE A CA 1
ATOM 1724 C C . ILE A 1 226 ? -4.158 0.242 3.612 1.00 98.88 226 ILE A C 1
ATOM 1726 O O . ILE A 1 226 ? -5.277 0.654 3.308 1.00 98.88 226 ILE A O 1
ATOM 1730 N N . ILE A 1 227 ? -3.540 0.646 4.720 1.00 98.81 227 ILE A N 1
ATOM 1731 C CA . ILE A 1 227 ? -4.098 1.634 5.649 1.00 98.81 227 ILE A CA 1
ATOM 1732 C C . ILE A 1 227 ? -3.082 2.747 5.851 1.00 98.81 227 ILE A C 1
ATOM 1734 O O . ILE A 1 227 ? -1.973 2.491 6.319 1.00 98.81 227 ILE A O 1
ATOM 1738 N N . GLY A 1 228 ? -3.470 3.974 5.515 1.00 98.31 228 GLY A N 1
ATOM 1739 C CA . GLY A 1 228 ? -2.643 5.153 5.706 1.00 98.31 228 GLY A CA 1
ATOM 1740 C C . GLY A 1 228 ? -3.197 6.142 6.713 1.00 98.31 228 GLY A C 1
ATOM 1741 O O . GLY A 1 228 ? -4.409 6.239 6.896 1.00 98.31 228 GLY A O 1
ATOM 1742 N N . GLY A 1 229 ? -2.286 6.837 7.390 1.00 97.75 229 GLY A N 1
ATOM 1743 C CA . GLY A 1 229 ? -2.595 7.928 8.310 1.00 97.75 229 GLY A CA 1
ATOM 1744 C C . GLY A 1 229 ? -2.754 9.262 7.585 1.00 97.75 229 GLY A C 1
ATOM 1745 O O . GLY A 1 229 ? -3.018 9.308 6.382 1.00 97.75 229 GLY A O 1
ATOM 1746 N N . SER A 1 230 ? -2.565 10.358 8.315 1.00 97.06 230 SER A N 1
ATOM 1747 C CA . SER A 1 230 ? -2.639 11.706 7.743 1.00 97.06 230 SER A CA 1
ATOM 1748 C C . SER A 1 230 ? -1.302 12.217 7.197 1.00 97.06 230 SER A C 1
ATOM 1750 O O . SER A 1 230 ? -1.258 13.288 6.600 1.00 97.06 230 SER A O 1
ATOM 1752 N N . GLY A 1 231 ? -0.202 11.499 7.434 1.00 96.31 231 GLY A N 1
ATOM 1753 C CA . GLY A 1 231 ? 1.163 11.945 7.151 1.00 96.31 231 GLY A CA 1
ATOM 1754 C C . GLY A 1 231 ? 1.780 12.771 8.284 1.00 96.31 231 GLY A C 1
ATOM 1755 O O . GLY A 1 231 ? 2.856 13.344 8.110 1.00 96.31 231 GLY A O 1
ATOM 1756 N N . ASN A 1 232 ? 1.124 12.865 9.448 1.00 98.12 232 ASN A N 1
ATOM 1757 C CA . ASN A 1 232 ? 1.687 13.582 10.589 1.00 98.12 232 ASN A CA 1
ATOM 1758 C C . ASN A 1 232 ? 2.648 12.652 11.349 1.00 98.12 232 ASN A C 1
ATOM 1760 O O . ASN A 1 232 ? 2.204 11.628 11.870 1.00 98.12 232 ASN A O 1
ATOM 1764 N N . PRO A 1 233 ? 3.935 13.010 11.503 1.00 97.62 233 PRO A N 1
ATOM 1765 C CA . PRO A 1 233 ? 4.947 12.061 11.952 1.00 97.62 233 PRO A CA 1
ATOM 1766 C C . PRO A 1 233 ? 4.788 11.597 13.403 1.00 97.62 233 PRO A C 1
ATOM 1768 O O . PRO A 1 233 ? 5.336 10.564 13.772 1.00 97.62 233 PRO A O 1
ATOM 1771 N N . VAL A 1 234 ? 4.061 12.345 14.238 1.00 97.88 234 VAL A N 1
ATOM 1772 C CA . VAL A 1 234 ? 3.796 11.964 15.634 1.00 97.88 234 VAL A CA 1
ATOM 1773 C C . VAL A 1 234 ? 2.484 11.194 15.728 1.00 97.88 234 VAL A C 1
ATOM 1775 O O . VAL A 1 234 ? 2.447 10.104 16.297 1.00 97.88 234 VAL A O 1
ATOM 1778 N N . LYS A 1 235 ? 1.416 11.732 15.127 1.00 98.31 235 LYS A N 1
ATOM 1779 C CA . LYS A 1 235 ? 0.085 11.117 15.161 1.00 98.31 235 LYS A CA 1
ATOM 1780 C C . LYS A 1 235 ? 0.075 9.748 14.480 1.00 98.31 235 LYS A C 1
ATOM 1782 O O . LYS A 1 235 ? -0.539 8.825 15.007 1.00 98.31 235 LYS A O 1
ATOM 1787 N N . ASP A 1 236 ? 0.786 9.594 13.364 1.00 98.50 236 ASP A N 1
ATOM 1788 C CA . ASP A 1 236 ? 0.807 8.338 12.612 1.00 98.50 236 ASP A CA 1
ATOM 1789 C C . ASP A 1 236 ? 1.557 7.226 13.362 1.00 98.50 236 ASP A C 1
ATOM 1791 O O . ASP A 1 236 ? 1.173 6.064 13.267 1.00 98.50 236 ASP A O 1
ATOM 1795 N N . VAL A 1 237 ? 2.559 7.557 14.189 1.00 98.56 237 VAL A N 1
ATOM 1796 C CA . VAL A 1 237 ? 3.220 6.572 15.069 1.00 98.56 237 VAL A CA 1
ATOM 1797 C C . VAL A 1 237 ? 2.217 6.011 16.081 1.00 98.56 237 VAL A C 1
ATOM 1799 O O . VAL A 1 237 ? 2.116 4.793 16.254 1.00 98.56 237 VAL A O 1
ATOM 1802 N N . GLU A 1 238 ? 1.448 6.884 16.739 1.00 98.50 238 GLU A N 1
ATOM 1803 C CA . GLU A 1 238 ? 0.401 6.478 17.686 1.00 98.50 238 GLU A CA 1
ATOM 1804 C C . GLU A 1 238 ? -0.703 5.673 16.990 1.00 98.50 238 GLU A C 1
ATOM 1806 O O . GLU A 1 238 ? -1.138 4.630 17.489 1.00 98.50 238 GLU A O 1
ATOM 1811 N N . LEU A 1 239 ? -1.120 6.136 15.809 1.00 98.69 239 LEU A N 1
ATOM 1812 C CA . LEU A 1 239 ? -2.140 5.501 14.989 1.00 98.69 239 LEU A CA 1
ATOM 1813 C C . LEU A 1 239 ? -1.720 4.090 14.571 1.00 98.69 239 LEU A C 1
ATOM 1815 O O . LEU A 1 239 ? -2.442 3.138 14.857 1.00 98.69 239 LEU A O 1
ATOM 1819 N N . PHE A 1 240 ? -0.551 3.920 13.950 1.00 98.69 240 PHE A N 1
ATOM 1820 C CA . PHE A 1 240 ? -0.082 2.616 13.472 1.00 98.69 240 PHE A CA 1
ATOM 1821 C C . PHE A 1 240 ? 0.212 1.644 14.609 1.00 98.69 240 PHE A C 1
ATOM 1823 O O . PHE A 1 240 ? -0.055 0.449 14.464 1.00 98.69 240 PHE A O 1
ATOM 1830 N N . THR A 1 241 ? 0.668 2.139 15.763 1.00 98.56 241 THR A N 1
ATOM 1831 C CA . THR A 1 241 ? 0.799 1.308 16.968 1.00 98.56 241 THR A CA 1
ATOM 1832 C C . THR A 1 241 ? -0.551 0.709 17.344 1.00 98.56 241 THR A C 1
ATOM 1834 O O . THR A 1 241 ? -0.673 -0.508 17.466 1.00 98.56 241 THR A O 1
ATOM 1837 N N . ARG A 1 242 ? -1.596 1.541 17.450 1.00 98.69 242 ARG A N 1
ATOM 1838 C CA . ARG A 1 242 ? -2.935 1.064 17.809 1.00 98.69 242 ARG A CA 1
ATOM 1839 C C . ARG A 1 242 ? -3.548 0.170 16.731 1.00 98.69 242 ARG A C 1
ATOM 1841 O O . ARG A 1 242 ? -4.173 -0.838 17.052 1.00 98.69 242 ARG A O 1
ATOM 1848 N N . LEU A 1 243 ? -3.399 0.544 15.464 1.00 98.75 243 LEU A N 1
ATOM 1849 C CA . LEU A 1 243 ? -3.979 -0.197 14.348 1.00 98.75 243 LEU A CA 1
ATOM 1850 C C . LEU A 1 243 ? -3.320 -1.558 14.137 1.00 98.75 243 LEU A C 1
ATOM 1852 O O . LEU A 1 243 ? -4.002 -2.470 13.682 1.00 98.75 243 LEU A O 1
ATOM 1856 N N . SER A 1 244 ? -2.045 -1.718 14.503 1.00 98.69 244 SER A N 1
ATOM 1857 C CA . SER A 1 244 ? -1.374 -3.022 14.455 1.00 98.69 244 SER A CA 1
ATOM 1858 C C . SER A 1 244 ? -2.063 -4.041 15.367 1.00 98.69 244 SER A C 1
ATOM 1860 O O . SER A 1 244 ? -2.278 -5.181 14.978 1.00 98.69 244 SER A O 1
ATOM 1862 N N . GLU A 1 245 ? -2.503 -3.625 16.556 1.00 98.31 245 GLU A N 1
ATOM 1863 C CA . GLU A 1 245 ? -3.256 -4.510 17.454 1.00 98.31 245 GLU A CA 1
ATOM 1864 C C . GLU A 1 245 ? -4.656 -4.819 16.906 1.00 98.31 245 GLU A C 1
ATOM 1866 O O . GLU A 1 245 ? -5.136 -5.948 16.974 1.00 98.31 245 GLU A O 1
ATOM 1871 N N . VAL A 1 246 ? -5.327 -3.796 16.370 1.00 98.25 246 VAL A N 1
ATOM 1872 C CA . VAL A 1 246 ? -6.714 -3.878 15.888 1.00 98.25 246 VAL A CA 1
ATOM 1873 C C . VAL A 1 246 ? -6.833 -4.742 14.634 1.00 98.25 246 VAL A C 1
ATOM 1875 O O . VAL A 1 246 ? -7.792 -5.496 14.491 1.00 98.25 246 VAL A O 1
ATOM 1878 N N . ALA A 1 247 ? -5.860 -4.643 13.729 1.00 98.25 247 ALA A N 1
ATOM 1879 C CA . ALA A 1 247 ? -5.820 -5.397 12.483 1.00 98.25 247 ALA A CA 1
ATOM 1880 C C . ALA A 1 247 ? -5.042 -6.718 12.608 1.00 98.25 247 ALA A C 1
ATOM 1882 O O . ALA A 1 247 ? -4.792 -7.363 11.587 1.00 98.25 247 ALA A O 1
ATOM 1883 N N . ALA A 1 248 ? -4.653 -7.128 13.821 1.00 98.19 248 ALA A N 1
ATOM 1884 C CA . ALA A 1 248 ? -3.838 -8.313 14.059 1.00 98.19 248 ALA A CA 1
ATOM 1885 C C . ALA A 1 248 ? -4.384 -9.551 13.327 1.00 98.19 248 ALA A C 1
ATOM 1887 O O . ALA A 1 248 ? -5.575 -9.860 13.371 1.00 98.19 248 ALA A O 1
ATOM 1888 N N . GLY A 1 249 ? -3.494 -10.264 12.636 1.00 97.81 249 GLY A N 1
ATOM 1889 C CA . GLY A 1 249 ? -3.849 -11.429 11.823 1.00 97.81 249 GLY A CA 1
ATOM 1890 C C . GLY A 1 249 ? -4.347 -11.109 10.410 1.00 97.81 249 GLY A C 1
ATOM 1891 O O . GLY A 1 249 ? -4.353 -12.006 9.580 1.00 97.81 249 GLY A O 1
ATOM 1892 N N . GLU A 1 250 ? -4.693 -9.859 10.078 1.00 98.62 250 GLU A N 1
ATOM 1893 C CA . GLU A 1 250 ? -5.189 -9.494 8.736 1.00 98.62 250 GLU A CA 1
ATOM 1894 C C . GLU A 1 250 ? -4.083 -9.224 7.713 1.00 98.62 250 GLU A C 1
ATOM 1896 O O . GLU A 1 250 ? -4.361 -9.174 6.514 1.00 98.62 250 GLU A O 1
ATOM 1901 N N . ARG A 1 251 ? -2.838 -9.050 8.182 1.00 98.62 251 ARG A N 1
ATOM 1902 C CA . ARG A 1 251 ? -1.663 -8.725 7.357 1.00 98.62 251 ARG A CA 1
ATOM 1903 C C . ARG A 1 251 ? -1.917 -7.537 6.414 1.00 98.62 251 ARG A C 1
ATOM 1905 O O . ARG A 1 251 ? -1.778 -7.629 5.195 1.00 98.62 251 ARG A O 1
ATOM 1912 N N . VAL A 1 252 ? -2.337 -6.419 7.004 1.00 98.81 252 VAL A N 1
ATOM 1913 C CA . VAL A 1 252 ? -2.472 -5.134 6.304 1.00 98.81 252 VAL A CA 1
ATOM 1914 C C . VAL A 1 252 ? -1.101 -4.537 5.977 1.00 98.81 252 VAL A C 1
ATOM 1916 O O . VAL A 1 252 ? -0.089 -4.918 6.570 1.00 98.81 252 VAL A O 1
ATOM 1919 N N . VAL A 1 253 ? -1.084 -3.577 5.054 1.00 98.88 253 VAL A N 1
ATOM 1920 C CA . VAL A 1 253 ? 0.092 -2.749 4.750 1.00 98.88 253 VAL A CA 1
ATOM 1921 C C . VAL A 1 253 ? -0.124 -1.359 5.337 1.00 98.88 253 VAL A C 1
ATOM 1923 O O . VAL A 1 253 ? -1.109 -0.708 4.997 1.00 98.88 253 VAL A O 1
ATOM 1926 N N . PHE A 1 254 ? 0.790 -0.867 6.170 1.00 98.88 254 PHE A N 1
ATOM 1927 C CA . PHE A 1 254 ? 0.732 0.517 6.645 1.00 98.88 254 PHE A CA 1
ATOM 1928 C C . PHE A 1 254 ? 1.394 1.484 5.659 1.00 98.88 254 PHE A C 1
ATOM 1930 O O . PHE A 1 254 ? 2.518 1.251 5.210 1.00 98.88 254 PHE A O 1
ATOM 1937 N N . ASN A 1 255 ? 0.694 2.574 5.336 1.00 97.81 255 ASN A N 1
ATOM 1938 C CA . ASN A 1 255 ? 1.134 3.629 4.426 1.00 97.81 255 ASN A CA 1
ATOM 1939 C C . ASN A 1 255 ? 1.228 4.984 5.154 1.00 97.81 255 ASN A C 1
ATOM 1941 O O . ASN A 1 255 ? 0.228 5.645 5.393 1.00 97.81 255 ASN A O 1
ATOM 1945 N N . SER A 1 256 ? 2.398 5.470 5.527 1.00 97.12 256 SER A N 1
ATOM 1946 C CA . SER A 1 256 ? 3.742 4.928 5.322 1.00 97.12 256 SER A CA 1
ATOM 1947 C C . SER A 1 256 ? 4.638 5.393 6.463 1.00 97.12 256 SER A C 1
ATOM 1949 O O . SER A 1 256 ? 4.247 6.227 7.275 1.00 97.12 256 SER A O 1
ATOM 1951 N N . VAL A 1 257 ? 5.856 4.860 6.528 1.00 97.88 257 VAL A N 1
ATOM 1952 C CA . VAL A 1 257 ? 6.917 5.439 7.350 1.00 97.88 257 VAL A CA 1
ATOM 1953 C C . VAL A 1 257 ? 7.752 6.419 6.522 1.00 97.88 257 VAL A C 1
ATOM 1955 O O . VAL A 1 257 ? 8.175 6.095 5.410 1.00 97.88 257 VAL A O 1
ATOM 1958 N N . THR A 1 258 ? 8.017 7.599 7.079 1.00 96.81 258 THR A N 1
ATOM 1959 C CA . THR A 1 258 ? 8.877 8.638 6.489 1.00 96.81 258 THR A CA 1
ATOM 1960 C C . THR A 1 258 ? 10.109 8.893 7.359 1.00 96.81 258 THR A C 1
ATOM 1962 O O . THR A 1 258 ? 10.243 8.356 8.461 1.00 96.81 258 THR A O 1
ATOM 1965 N N . VAL A 1 259 ? 11.046 9.709 6.866 1.00 94.50 259 VAL A N 1
ATOM 1966 C CA . VAL A 1 259 ? 12.285 10.043 7.597 1.00 94.50 259 VAL A CA 1
ATOM 1967 C C . VAL A 1 259 ? 12.042 10.874 8.858 1.00 94.50 259 VAL A C 1
ATOM 1969 O O . VAL A 1 259 ? 12.875 10.843 9.762 1.00 94.50 259 VAL A O 1
ATOM 1972 N N . ASP A 1 260 ? 10.909 11.575 8.923 1.00 95.56 260 ASP A N 1
ATOM 1973 C CA . ASP A 1 260 ? 10.541 12.458 10.035 1.00 95.56 260 ASP A CA 1
ATOM 1974 C C . ASP A 1 260 ? 9.837 11.711 11.181 1.00 95.56 260 ASP A C 1
ATOM 1976 O O . ASP A 1 260 ? 9.607 12.277 12.251 1.00 95.56 260 ASP A O 1
ATOM 1980 N N . MET A 1 261 ? 9.494 10.437 10.972 1.00 97.88 261 MET A N 1
ATOM 1981 C CA . MET A 1 261 ? 8.858 9.577 11.967 1.00 97.88 261 MET A CA 1
ATOM 1982 C C . MET A 1 261 ? 9.877 8.872 12.864 1.00 97.88 261 MET A C 1
ATOM 1984 O O . MET A 1 261 ? 11.026 8.619 12.492 1.00 97.88 261 MET A O 1
ATOM 1988 N N . ASP A 1 262 ? 9.417 8.438 14.037 1.00 98.19 262 ASP A N 1
ATOM 1989 C CA . ASP A 1 262 ? 10.143 7.455 14.840 1.00 98.19 262 ASP A CA 1
ATOM 1990 C C . ASP A 1 262 ? 10.004 6.063 14.191 1.00 98.19 262 ASP A C 1
ATOM 1992 O O . ASP A 1 262 ? 9.060 5.309 14.454 1.00 98.19 262 ASP A O 1
ATOM 1996 N N . ILE A 1 263 ? 10.931 5.751 13.278 1.00 98.12 263 ILE A N 1
ATOM 1997 C CA . ILE A 1 263 ? 10.913 4.525 12.463 1.00 98.12 263 ILE A CA 1
ATOM 1998 C C . ILE A 1 263 ? 10.915 3.274 13.343 1.00 98.12 263 ILE A C 1
ATOM 2000 O O . ILE A 1 263 ? 10.162 2.342 13.076 1.00 98.12 263 ILE A O 1
ATOM 2004 N N . GLU A 1 264 ? 11.727 3.238 14.403 1.00 98.12 264 GLU A N 1
ATOM 2005 C CA . GLU A 1 264 ? 11.819 2.062 15.271 1.00 98.12 264 GLU A CA 1
ATOM 2006 C C . GLU A 1 264 ? 10.510 1.833 16.036 1.00 98.12 264 GLU A C 1
ATOM 2008 O O . GLU A 1 264 ? 10.010 0.705 16.071 1.00 98.12 264 GLU A O 1
ATOM 2013 N N . LYS A 1 265 ? 9.914 2.896 16.600 1.00 98.38 265 LYS A N 1
ATOM 2014 C CA . LYS A 1 265 ? 8.606 2.792 17.268 1.00 98.38 265 LYS A CA 1
ATOM 2015 C C . LYS A 1 265 ? 7.475 2.442 16.311 1.00 98.38 265 LYS A C 1
ATOM 2017 O O . LYS A 1 265 ? 6.541 1.776 16.735 1.00 98.38 265 LYS A O 1
ATOM 2022 N N . THR A 1 266 ? 7.568 2.849 15.048 1.00 98.50 266 THR A N 1
ATOM 2023 C CA . THR A 1 266 ? 6.583 2.488 14.021 1.00 98.50 266 THR A CA 1
ATOM 2024 C C . THR A 1 266 ? 6.724 1.023 13.610 1.00 98.50 266 THR A C 1
ATOM 2026 O O . THR A 1 266 ? 5.742 0.294 13.547 1.00 98.50 266 THR A O 1
ATOM 2029 N N . VAL A 1 267 ? 7.950 0.560 13.355 1.00 98.69 267 VAL A N 1
ATOM 2030 C CA . VAL A 1 267 ? 8.216 -0.777 12.806 1.00 98.69 267 VAL A CA 1
ATOM 2031 C C . VAL A 1 267 ? 7.955 -1.892 13.814 1.00 98.69 267 VAL A C 1
ATOM 2033 O O . VAL A 1 267 ? 7.467 -2.950 13.423 1.00 98.69 267 VAL A O 1
ATOM 2036 N N . LYS A 1 268 ? 8.272 -1.693 15.098 1.00 98.50 268 LYS A N 1
ATOM 2037 C CA . LYS A 1 268 ? 8.109 -2.734 16.128 1.00 98.50 268 LYS A CA 1
ATOM 2038 C C . LYS A 1 268 ? 6.694 -3.329 16.194 1.00 98.50 268 LYS A C 1
ATOM 2040 O O . LYS A 1 268 ? 6.595 -4.540 16.001 1.00 98.50 268 LYS A O 1
ATOM 2045 N N . PRO A 1 269 ? 5.619 -2.543 16.397 1.00 98.44 269 PRO A N 1
ATOM 2046 C CA . PRO A 1 269 ? 4.262 -3.085 16.434 1.00 98.44 269 PRO A CA 1
ATOM 2047 C C . PRO A 1 269 ? 3.848 -3.687 15.085 1.00 98.44 269 PRO A C 1
ATOM 2049 O O . PRO A 1 269 ? 3.286 -4.778 15.050 1.00 98.44 269 PRO A O 1
ATOM 2052 N N . VAL A 1 270 ? 4.210 -3.058 13.962 1.00 98.69 270 VAL A N 1
ATOM 2053 C CA . VAL A 1 270 ? 3.943 -3.603 12.616 1.00 98.69 270 VAL A CA 1
ATOM 2054 C C . VAL A 1 270 ? 4.551 -4.999 12.460 1.00 98.69 270 VAL A C 1
ATOM 2056 O O . VAL A 1 270 ? 3.901 -5.930 11.984 1.00 98.69 270 VAL A O 1
ATOM 2059 N N . ASN A 1 271 ? 5.796 -5.170 12.902 1.00 98.50 271 ASN A N 1
ATOM 2060 C CA . ASN A 1 271 ? 6.494 -6.442 12.848 1.00 98.50 271 ASN A CA 1
ATOM 2061 C C . ASN A 1 271 ? 5.866 -7.485 13.786 1.00 98.50 271 ASN A C 1
ATOM 2063 O O . ASN A 1 271 ? 5.631 -8.612 13.345 1.00 98.50 271 ASN A O 1
ATOM 2067 N N . GLU A 1 272 ? 5.596 -7.094 15.036 1.00 98.50 272 GLU A N 1
ATOM 2068 C CA . GLU A 1 272 ? 5.030 -7.926 16.107 1.00 98.50 272 GLU A CA 1
ATOM 2069 C C . GLU A 1 272 ? 3.668 -8.518 15.727 1.00 98.50 272 GLU A C 1
ATOM 2071 O O . GLU A 1 272 ? 3.458 -9.719 15.888 1.00 98.50 272 GLU A O 1
ATOM 2076 N N . TYR A 1 273 ? 2.782 -7.709 15.142 1.00 98.44 273 TYR A N 1
ATOM 2077 C CA . TYR A 1 273 ? 1.434 -8.130 14.743 1.00 98.44 273 TYR A CA 1
ATOM 2078 C C . TYR A 1 273 ? 1.350 -8.713 13.322 1.00 98.44 273 TYR A C 1
ATOM 2080 O O . TYR A 1 273 ? 0.268 -9.068 12.848 1.00 98.44 273 TYR A O 1
ATOM 2088 N N . GLY A 1 274 ? 2.492 -8.882 12.646 1.00 98.25 274 GLY A N 1
ATOM 2089 C CA . GLY A 1 274 ? 2.552 -9.580 11.360 1.00 98.25 274 GLY A CA 1
ATOM 2090 C C . GLY A 1 274 ? 2.070 -8.748 10.170 1.00 98.25 274 GLY A C 1
ATOM 2091 O O . GLY A 1 274 ? 1.533 -9.307 9.215 1.00 98.25 274 GLY A O 1
ATOM 2092 N N . HIS A 1 275 ? 2.247 -7.430 10.217 1.00 98.75 275 HIS A N 1
ATOM 2093 C CA . HIS A 1 275 ? 1.890 -6.500 9.147 1.00 98.75 275 HIS A CA 1
ATOM 2094 C C . HIS A 1 275 ? 3.085 -6.145 8.261 1.00 98.75 275 HIS A C 1
ATOM 2096 O O . HIS A 1 275 ? 4.241 -6.457 8.578 1.00 98.75 275 HIS A O 1
ATOM 2102 N N . ASP A 1 276 ? 2.764 -5.501 7.144 1.00 98.75 276 ASP A N 1
ATOM 2103 C CA . ASP A 1 276 ? 3.707 -4.998 6.155 1.00 98.75 276 ASP A CA 1
ATOM 2104 C C . ASP A 1 276 ? 3.761 -3.458 6.222 1.00 98.75 276 ASP A C 1
ATOM 2106 O O . ASP A 1 276 ? 2.856 -2.810 6.757 1.00 98.75 276 ASP A O 1
ATOM 2110 N N . LEU A 1 277 ? 4.821 -2.852 5.685 1.00 98.75 277 LEU A N 1
ATOM 2111 C CA . LEU A 1 277 ? 5.047 -1.404 5.756 1.00 98.75 277 LEU A CA 1
ATOM 2112 C C . LEU A 1 277 ? 5.506 -0.840 4.415 1.00 98.75 277 LEU A C 1
ATOM 2114 O O . LEU A 1 277 ? 6.367 -1.425 3.755 1.00 98.75 277 LEU A O 1
ATOM 2118 N N . ILE A 1 278 ? 4.989 0.332 4.057 1.00 98.69 278 ILE A N 1
ATOM 2119 C CA . ILE A 1 278 ? 5.533 1.165 2.984 1.00 98.69 278 ILE A CA 1
ATOM 2120 C C . ILE A 1 278 ? 6.535 2.156 3.583 1.00 98.69 278 ILE A C 1
ATOM 2122 O O . ILE A 1 278 ? 6.207 2.888 4.514 1.00 98.69 278 ILE A O 1
ATOM 2126 N N . ALA A 1 279 ? 7.748 2.195 3.037 1.00 98.19 279 ALA A N 1
ATOM 2127 C CA . ALA A 1 279 ? 8.719 3.260 3.256 1.00 98.19 279 ALA A CA 1
ATOM 2128 C C . ALA A 1 279 ? 8.573 4.306 2.149 1.00 98.19 279 ALA A C 1
ATOM 2130 O O . ALA A 1 279 ? 8.853 4.004 0.989 1.00 98.19 279 ALA A O 1
ATOM 2131 N N . LEU A 1 280 ? 8.157 5.517 2.516 1.00 97.69 280 LEU A N 1
ATOM 2132 C CA . LEU A 1 280 ? 7.945 6.625 1.589 1.00 97.69 280 LEU A CA 1
ATOM 2133 C C . LEU A 1 280 ? 9.173 7.538 1.556 1.00 97.69 280 LEU A C 1
ATOM 2135 O O . LEU A 1 280 ? 9.516 8.178 2.551 1.00 97.69 280 LEU A O 1
ATOM 2139 N N . ALA A 1 281 ? 9.820 7.606 0.397 1.00 95.56 281 ALA A N 1
ATOM 2140 C CA . ALA A 1 281 ? 10.910 8.527 0.103 1.00 95.56 281 ALA A CA 1
ATOM 2141 C C . ALA A 1 281 ? 10.442 9.573 -0.911 1.00 95.56 281 ALA A C 1
ATOM 2143 O O . ALA A 1 281 ? 9.757 9.234 -1.869 1.00 95.56 281 ALA A O 1
ATOM 2144 N N . PHE A 1 282 ? 10.840 10.832 -0.745 1.00 92.81 282 PHE A N 1
ATOM 2145 C CA . PHE A 1 282 ? 10.414 11.919 -1.632 1.00 92.81 282 PHE A CA 1
ATOM 2146 C C . PHE A 1 282 ? 11.395 12.114 -2.794 1.00 92.81 282 PHE A C 1
ATOM 2148 O O . PHE A 1 282 ? 12.222 13.022 -2.758 1.00 92.81 282 PHE A O 1
ATOM 2155 N N . ILE A 1 283 ? 11.318 11.244 -3.812 1.00 93.06 283 ILE A N 1
ATOM 2156 C CA . ILE A 1 283 ? 12.131 11.306 -5.047 1.00 93.06 283 ILE A CA 1
ATOM 2157 C C . ILE A 1 283 ? 13.644 11.398 -4.733 1.00 93.06 283 ILE A C 1
ATOM 2159 O O . ILE A 1 283 ? 14.416 12.111 -5.371 1.00 93.06 283 ILE A O 1
ATOM 2163 N N . ASP A 1 284 ? 14.090 10.664 -3.708 1.00 94.75 284 ASP A N 1
ATOM 2164 C CA . ASP A 1 284 ? 15.480 10.657 -3.244 1.00 94.75 284 ASP A CA 1
ATOM 2165 C C . ASP A 1 284 ? 15.945 9.223 -2.948 1.00 94.75 284 ASP A C 1
ATOM 2167 O O . ASP A 1 284 ? 15.479 8.550 -2.025 1.00 94.75 284 ASP A O 1
ATOM 2171 N N . ILE A 1 285 ? 16.915 8.750 -3.735 1.00 95.06 285 ILE A N 1
ATOM 2172 C CA . ILE A 1 285 ? 17.449 7.387 -3.630 1.00 95.06 285 ILE A CA 1
ATOM 2173 C C . ILE A 1 285 ? 18.223 7.135 -2.328 1.00 95.06 285 ILE A C 1
ATOM 2175 O O . ILE A 1 285 ? 18.305 5.995 -1.865 1.00 95.06 285 ILE A O 1
ATOM 2179 N N . ASN A 1 286 ? 18.812 8.171 -1.731 1.00 96.06 286 ASN A N 1
ATOM 2180 C CA . ASN A 1 286 ? 19.514 8.054 -0.458 1.00 96.06 286 ASN A CA 1
ATOM 2181 C C . ASN A 1 286 ? 18.507 7.940 0.685 1.00 96.06 286 ASN A C 1
ATOM 2183 O O . ASN A 1 286 ? 18.683 7.072 1.539 1.00 96.06 286 ASN A O 1
ATOM 2187 N N . GLN A 1 287 ? 17.424 8.726 0.653 1.00 96.06 287 GLN A N 1
ATOM 2188 C CA . GLN A 1 287 ? 16.310 8.563 1.594 1.00 96.06 287 GLN A CA 1
ATOM 2189 C C . GLN A 1 287 ? 15.685 7.173 1.473 1.00 96.06 287 GLN A C 1
ATOM 2191 O O . GLN A 1 287 ? 15.517 6.496 2.484 1.00 96.06 287 GLN A O 1
ATOM 2196 N N . ALA A 1 288 ? 15.436 6.697 0.249 1.00 96.75 288 ALA A N 1
ATOM 2197 C CA . ALA A 1 288 ? 14.907 5.356 0.005 1.00 96.75 288 ALA A CA 1
ATOM 2198 C C . ALA A 1 288 ? 15.796 4.259 0.615 1.00 96.75 288 ALA A C 1
ATOM 2200 O O . ALA A 1 288 ? 15.307 3.374 1.322 1.00 96.75 288 ALA A O 1
ATOM 2201 N N . LYS A 1 289 ? 17.117 4.329 0.390 1.00 96.50 289 LYS A N 1
ATOM 2202 C CA . LYS A 1 289 ? 18.083 3.379 0.967 1.00 96.50 289 LYS A CA 1
ATOM 2203 C C . LYS A 1 289 ? 18.101 3.441 2.489 1.00 96.50 289 LYS A C 1
ATOM 2205 O O . LYS A 1 289 ? 18.124 2.394 3.132 1.00 96.50 289 LYS A O 1
ATOM 2210 N N . GLU A 1 290 ? 18.106 4.644 3.048 1.00 96.31 290 GLU A N 1
ATOM 2211 C CA . GLU A 1 290 ? 18.195 4.856 4.488 1.00 96.31 290 GLU A CA 1
ATOM 2212 C C . GLU A 1 290 ? 16.933 4.390 5.218 1.00 96.31 290 GLU A C 1
ATOM 2214 O O . GLU A 1 290 ? 17.040 3.666 6.208 1.00 96.31 290 GLU A O 1
ATOM 2219 N N . LEU A 1 291 ? 15.748 4.726 4.700 1.00 97.25 291 LEU A N 1
ATOM 2220 C CA . LEU A 1 291 ? 14.472 4.243 5.227 1.00 97.25 291 LEU A CA 1
ATOM 2221 C C . LEU A 1 291 ? 14.398 2.723 5.182 1.00 97.25 291 LEU A C 1
ATOM 2223 O O . LEU A 1 291 ? 14.098 2.093 6.196 1.00 97.25 291 LEU A O 1
ATOM 2227 N N . CYS A 1 292 ? 14.746 2.121 4.039 1.00 97.69 292 CYS A N 1
ATOM 2228 C CA . CYS A 1 292 ? 14.743 0.670 3.919 1.00 97.69 292 CYS A CA 1
ATOM 2229 C C . CYS A 1 292 ? 15.713 0.013 4.907 1.00 97.69 292 CYS A C 1
ATOM 2231 O O . CYS A 1 292 ? 15.356 -0.957 5.573 1.00 97.69 292 CYS A O 1
ATOM 2233 N N . ARG A 1 293 ? 16.939 0.539 5.024 1.00 98.00 293 ARG A N 1
ATOM 2234 C CA . ARG A 1 293 ? 17.953 0.030 5.957 1.00 98.00 293 ARG A CA 1
ATOM 2235 C C . ARG A 1 293 ? 17.456 0.102 7.400 1.00 98.00 293 ARG A C 1
ATOM 2237 O O . ARG A 1 293 ? 17.492 -0.913 8.089 1.00 98.00 293 ARG A O 1
ATOM 2244 N N . LYS A 1 294 ? 16.951 1.261 7.830 1.00 98.31 294 LYS A N 1
ATOM 2245 C CA . LYS A 1 294 ? 16.435 1.475 9.189 1.00 98.31 294 LYS A CA 1
ATOM 2246 C C . LYS A 1 294 ? 15.226 0.599 9.503 1.00 98.31 294 LYS A C 1
ATOM 2248 O O . LYS A 1 294 ? 15.163 0.045 10.594 1.00 98.31 294 LYS A O 1
ATOM 2253 N N . ALA A 1 295 ? 14.302 0.421 8.559 1.00 98.38 295 ALA A N 1
ATOM 2254 C CA . ALA A 1 295 ? 13.158 -0.469 8.749 1.00 98.38 295 ALA A CA 1
ATOM 2255 C C . ALA A 1 295 ? 13.592 -1.935 8.929 1.00 98.38 295 ALA A C 1
ATOM 2257 O O . ALA A 1 295 ? 13.074 -2.632 9.802 1.00 98.38 295 ALA A O 1
ATOM 2258 N N . VAL A 1 296 ? 14.589 -2.388 8.157 1.00 98.38 296 VAL A N 1
ATOM 2259 C CA . VAL A 1 296 ? 15.162 -3.733 8.323 1.00 98.38 296 VAL A CA 1
ATOM 2260 C C . VAL A 1 296 ? 15.917 -3.876 9.646 1.00 98.38 296 VAL A C 1
ATOM 2262 O O . VAL A 1 296 ? 15.758 -4.887 10.326 1.00 98.38 296 VAL A O 1
ATOM 2265 N N . GLU A 1 297 ? 16.704 -2.878 10.048 1.00 98.25 297 GLU A N 1
ATOM 2266 C CA . GLU A 1 297 ? 17.411 -2.875 11.339 1.00 98.25 297 GLU A CA 1
ATOM 2267 C C . GLU A 1 297 ? 16.456 -2.860 12.537 1.00 98.25 297 GLU A C 1
ATOM 2269 O O . GLU A 1 297 ? 16.740 -3.499 13.548 1.00 98.25 297 GLU A O 1
ATOM 2274 N N . ALA A 1 298 ? 15.297 -2.212 12.403 1.00 98.12 298 ALA A N 1
ATOM 2275 C CA . ALA A 1 298 ? 14.222 -2.248 13.392 1.00 98.12 298 ALA A CA 1
ATOM 2276 C C . ALA A 1 298 ? 13.460 -3.593 13.427 1.00 98.12 298 ALA A C 1
ATOM 2278 O O . ALA A 1 298 ? 12.603 -3.794 14.288 1.00 98.12 298 ALA A O 1
ATOM 2279 N N . GLY A 1 299 ? 13.784 -4.532 12.528 1.00 97.81 299 GLY A N 1
ATOM 2280 C CA . GLY A 1 299 ? 13.321 -5.921 12.564 1.00 97.81 299 GLY A CA 1
ATOM 2281 C C . GLY A 1 299 ? 12.334 -6.320 11.466 1.00 97.81 299 GLY A C 1
ATOM 2282 O O . GLY A 1 299 ? 11.945 -7.488 11.423 1.00 97.81 299 GLY A O 1
ATOM 2283 N N . LEU A 1 300 ? 11.935 -5.411 10.567 1.00 98.38 300 LEU A N 1
ATOM 2284 C CA . LEU A 1 300 ? 11.015 -5.751 9.480 1.00 98.38 300 LEU A CA 1
ATOM 2285 C C . LEU A 1 300 ? 11.756 -6.489 8.351 1.00 98.38 300 LEU A C 1
ATOM 2287 O O . LEU A 1 300 ? 12.7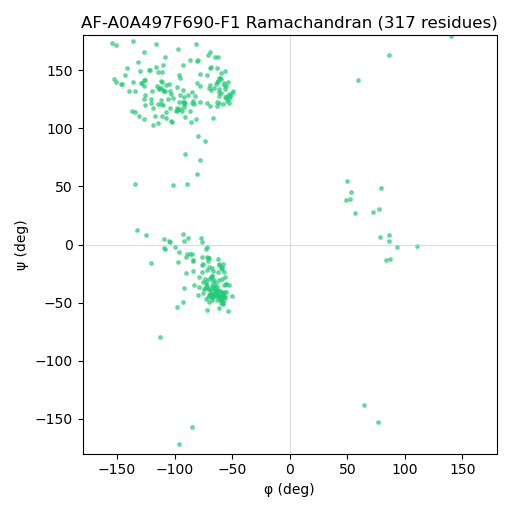06 -5.955 7.778 1.00 98.38 300 LEU A O 1
ATOM 2291 N N . PRO A 1 301 ? 11.355 -7.711 7.967 1.00 98.12 301 PRO A N 1
ATOM 2292 C CA . PRO A 1 301 ? 12.026 -8.415 6.883 1.00 98.12 301 PRO A CA 1
ATOM 2293 C C . PRO A 1 301 ? 11.745 -7.743 5.533 1.00 98.12 301 PRO A C 1
ATOM 2295 O O . PRO A 1 301 ? 10.667 -7.201 5.301 1.00 98.12 301 PRO A O 1
ATOM 2298 N N . ARG A 1 302 ? 12.681 -7.871 4.584 1.00 97.69 302 ARG A N 1
ATOM 2299 C CA . ARG A 1 302 ? 12.529 -7.328 3.217 1.00 97.69 302 ARG A CA 1
ATOM 2300 C C . ARG A 1 302 ? 11.272 -7.827 2.491 1.00 97.69 302 ARG A C 1
ATOM 2302 O O . ARG A 1 302 ? 10.755 -7.125 1.639 1.00 97.69 302 ARG A O 1
ATOM 2309 N N . SER A 1 303 ? 10.779 -9.019 2.829 1.00 98.12 303 SER A N 1
ATOM 2310 C CA . SER A 1 303 ? 9.538 -9.600 2.292 1.00 98.12 303 SER A CA 1
ATOM 2311 C C . SER A 1 303 ? 8.251 -9.015 2.894 1.00 98.12 303 SER A C 1
ATOM 2313 O O . SER A 1 303 ? 7.168 -9.533 2.630 1.00 98.12 303 SER A O 1
ATOM 2315 N N . ARG A 1 304 ? 8.360 -7.978 3.733 1.00 98.50 304 ARG A N 1
ATOM 2316 C CA . ARG A 1 304 ? 7.247 -7.219 4.330 1.00 98.50 304 ARG A CA 1
ATOM 2317 C C . ARG A 1 304 ? 7.435 -5.702 4.218 1.00 98.50 304 ARG A C 1
ATOM 2319 O O . ARG A 1 304 ? 6.737 -4.935 4.871 1.00 98.50 304 ARG A O 1
ATOM 2326 N N . LEU A 1 305 ? 8.399 -5.270 3.408 1.00 98.56 305 LEU A N 1
ATOM 2327 C CA . LEU A 1 305 ? 8.740 -3.869 3.214 1.00 98.56 305 LEU A CA 1
ATOM 2328 C C . LEU A 1 305 ? 8.561 -3.505 1.741 1.00 98.56 305 LEU A C 1
ATOM 2330 O O . LEU A 1 305 ? 9.156 -4.130 0.863 1.00 98.56 305 LEU A O 1
ATOM 2334 N N . ILE A 1 306 ? 7.765 -2.475 1.490 1.00 98.50 306 ILE A N 1
ATOM 2335 C CA . ILE A 1 306 ? 7.488 -1.925 0.165 1.00 98.50 306 ILE A CA 1
ATOM 2336 C C . ILE A 1 306 ? 8.135 -0.540 0.101 1.00 98.50 306 ILE A C 1
ATOM 2338 O O . ILE A 1 306 ? 8.037 0.233 1.048 1.00 98.50 306 ILE A O 1
ATOM 2342 N N . LEU A 1 307 ? 8.824 -0.226 -0.994 1.00 97.88 307 LEU A N 1
ATOM 2343 C CA . LEU A 1 307 ? 9.380 1.108 -1.218 1.00 97.88 307 LEU A CA 1
ATOM 2344 C C . LEU A 1 307 ? 8.411 1.916 -2.079 1.00 97.88 307 LEU A C 1
ATOM 2346 O O . LEU A 1 307 ? 8.130 1.515 -3.207 1.00 97.88 307 LEU A O 1
ATOM 2350 N N . ASP A 1 308 ? 7.977 3.062 -1.570 1.00 97.19 308 ASP A N 1
ATOM 2351 C CA . ASP A 1 308 ? 7.355 4.116 -2.361 1.00 97.19 308 ASP A CA 1
ATOM 2352 C C . ASP A 1 308 ? 8.401 5.220 -2.601 1.00 97.19 308 ASP A C 1
ATOM 2354 O O . ASP A 1 308 ? 8.760 5.946 -1.671 1.00 97.19 308 ASP A O 1
ATOM 2358 N N . PRO A 1 309 ? 8.962 5.336 -3.819 1.00 94.00 309 PRO A N 1
ATOM 2359 C CA . PRO A 1 309 ? 9.927 6.383 -4.139 1.00 94.00 309 PRO A CA 1
ATOM 2360 C C . PRO A 1 309 ? 9.279 7.760 -4.360 1.00 94.00 309 PRO A C 1
ATOM 2362 O O . PRO A 1 309 ? 10.004 8.706 -4.678 1.00 94.00 309 PRO A O 1
ATOM 2365 N N . THR A 1 310 ? 7.954 7.875 -4.195 1.00 91.25 310 THR A N 1
ATOM 2366 C CA . THR A 1 310 ? 7.106 8.962 -4.694 1.00 91.25 310 THR A CA 1
ATOM 2367 C C . THR A 1 310 ? 7.185 9.076 -6.216 1.00 91.25 310 THR A C 1
ATOM 2369 O O . THR A 1 310 ? 8.237 8.923 -6.833 1.00 91.25 310 THR A O 1
ATOM 2372 N N . THR A 1 311 ? 6.062 9.367 -6.864 1.00 90.75 311 THR A N 1
ATOM 2373 C CA . THR A 1 311 ? 6.039 9.668 -8.298 1.00 90.75 311 THR A CA 1
ATOM 2374 C C . THR A 1 311 ? 5.277 10.960 -8.542 1.00 90.75 311 THR A C 1
ATOM 2376 O O . THR A 1 311 ? 4.256 11.218 -7.900 1.00 90.75 311 THR A O 1
ATOM 2379 N N . GLY A 1 312 ? 5.783 11.797 -9.447 1.00 92.38 312 GLY A N 1
ATOM 2380 C CA . GLY A 1 312 ? 5.016 12.920 -9.961 1.00 92.38 312 GLY A CA 1
ATOM 2381 C C . GLY A 1 312 ? 3.909 12.435 -10.891 1.00 92.38 312 GLY A C 1
ATOM 2382 O O . GLY A 1 312 ? 4.054 11.453 -11.621 1.00 92.38 312 GLY A O 1
ATOM 2383 N N . ALA A 1 313 ? 2.777 13.136 -10.886 1.00 94.31 313 ALA A N 1
ATOM 2384 C CA . ALA A 1 313 ? 1.725 12.877 -11.860 1.00 94.31 313 ALA A CA 1
ATOM 2385 C C . ALA A 1 313 ? 2.206 13.215 -13.283 1.00 94.31 313 ALA A C 1
ATOM 2387 O O . ALA A 1 313 ? 3.143 13.992 -13.478 1.00 94.31 313 ALA A O 1
ATOM 2388 N N . LEU A 1 314 ? 1.525 12.678 -14.299 1.00 96.06 314 LEU A N 1
ATOM 2389 C CA . LEU A 1 314 ? 1.818 12.996 -15.698 1.00 96.06 314 LEU A CA 1
ATOM 2390 C C . LEU A 1 314 ? 1.825 14.518 -15.928 1.00 96.06 314 LEU A C 1
ATOM 2392 O O . LEU A 1 314 ? 0.818 15.188 -15.705 1.00 96.06 314 LEU A O 1
ATOM 2396 N N . GLY A 1 315 ? 2.956 15.043 -16.407 1.00 96.56 315 GLY A N 1
ATOM 2397 C CA . GLY A 1 315 ? 3.162 16.477 -16.641 1.00 96.56 315 GLY A CA 1
ATOM 2398 C C . GLY A 1 315 ? 3.645 17.271 -15.421 1.00 96.56 315 GLY A C 1
ATOM 2399 O O . GLY A 1 315 ? 3.815 18.482 -15.529 1.00 96.56 315 GLY A O 1
ATOM 2400 N N . TYR A 1 316 ? 3.887 16.607 -14.287 1.00 95.06 316 TYR A N 1
ATOM 2401 C CA . TYR A 1 316 ? 4.295 17.209 -13.016 1.00 95.06 316 TYR A CA 1
ATOM 2402 C C . TYR A 1 316 ? 5.463 16.433 -12.373 1.00 95.06 316 TYR A C 1
ATOM 2404 O O . TYR A 1 316 ? 5.382 16.057 -11.206 1.00 95.06 316 TYR A O 1
ATOM 2412 N N . GLY A 1 317 ? 6.542 16.191 -13.132 1.00 91.75 317 GLY A N 1
ATOM 2413 C CA . GLY A 1 317 ? 7.758 15.523 -12.638 1.00 91.75 317 GLY A CA 1
ATOM 2414 C C . GLY A 1 317 ? 7.634 14.000 -12.560 1.00 91.75 317 GLY A C 1
ATOM 2415 O O . GLY A 1 317 ? 7.899 13.412 -11.514 1.00 91.75 317 GLY A O 1
ATOM 2416 N N . ILE A 1 318 ? 7.147 13.378 -13.638 1.00 94.75 318 ILE A N 1
ATOM 2417 C CA . ILE A 1 318 ? 7.004 11.912 -13.732 1.00 94.75 318 ILE A CA 1
ATOM 2418 C C . ILE A 1 318 ? 8.314 11.232 -14.169 1.00 94.75 318 ILE A C 1
ATOM 2420 O O . ILE A 1 318 ? 8.489 10.035 -13.944 1.00 94.75 318 ILE A O 1
ATOM 2424 N N . GLU A 1 319 ? 9.189 11.989 -14.834 1.00 89.75 319 GLU A N 1
ATOM 2425 C CA . GLU A 1 319 ? 10.541 11.609 -15.259 1.00 89.75 319 GLU A CA 1
ATOM 2426 C C . GLU A 1 319 ? 11.521 11.397 -14.098 1.00 89.75 319 GLU A C 1
ATOM 2428 O O . GLU A 1 319 ? 12.365 10.481 -14.240 1.00 89.75 319 GLU A O 1
#

pLDDT: mean 84.81, std 18.47, range [32.78, 98.88]

Radius of gyration: 44.62 Å; Cα contacts (8 Å, |Δi|>4): 535; chains: 1; bounding box: 73×55×120 Å

Solvent-accessible surface area (backbone atoms only — not comparable to full-atom values): 18421 Å² total; per-residue (Å²): 136,57,80,69,66,57,44,58,58,46,52,51,53,48,52,63,68,72,45,95,74,83,93,63,90,94,71,92,78,62,78,90,43,60,48,80,49,77,47,79,46,96,45,101,87,50,64,27,44,30,41,44,38,44,52,53,92,86,71,53,76,74,45,75,42,48,31,41,40,44,101,90,50,77,44,80,49,76,81,75,78,74,76,79,76,75,79,76,85,86,73,80,87,86,71,88,86,72,81,86,84,74,90,61,90,60,64,45,53,48,32,70,38,21,16,27,64,93,67,61,15,74,20,78,46,66,49,55,36,49,46,33,50,68,64,91,86,41,61,91,82,48,71,65,80,36,63,90,86,65,64,44,80,36,39,70,52,76,85,63,60,68,77,62,42,64,77,57,50,77,31,44,79,36,45,34,51,28,46,35,4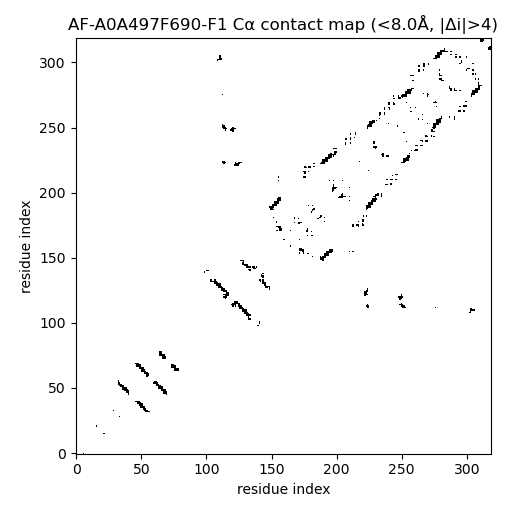6,41,33,76,76,69,63,38,66,25,38,36,38,32,35,51,42,43,25,79,90,74,64,41,45,51,58,75,56,55,45,52,54,50,53,46,31,62,69,55,40,43,51,24,44,35,44,25,47,49,80,43,49,64,60,35,39,57,37,47,42,54,40,24,67,74,47,49,36,32,19,37,31,40,45,61,49,44,90,83,30,62,55,54,70,41,36,41,39,28,45,74,36,55,35,29,38,28,35,49,16,84,73,34,73,64,51,41,52,49,47,52,51,51,42,39,74,43,62,38,53,66,48,37,54,43,81,38,52,61,79,35,54,92,93,54,69,59,125

InterPro domains:
  IPR004486 CO dehydrogenase/acetyl-CoA synthase delta subunit [TIGR00381] (89-319)
  IPR011005 Dihydropteroate synthase-like superfamily [G3DSA:3.20.20.20] (109-319)
  IPR011005 Dihydropteroate synthase-like superfamily [SSF51717] (166-319)
  IPR016041 CO dehydrogenase/acetyl-CoA synthase delta subunit, TIM barrel [PF03599] (110-319)
  IPR051069 Acetyl-CoA decarbonylase/synthase complex subunit [PTHR36214] (87-318)

Secondary structure (DSSP, 8-state):
--HHHHHHHHHHHHHHHT-S----TT----GGGEEEEEE--SSTTSPEEEEEEE--TTSPPPEEEEEEEETTEEEEEPPPPPPPPPPP--S---PPP----------PPEEEE--BGGGTS-BS--EEEE--SSSTT-TTT---SSPPP--EEEESS----HHHHHHHGGGGGSHHHHHHHHHHHH--SSEEEE-GGG-TTTT---HHHHHHHHHHHHHH--S-EEEE--S-TTHHHHHHHHHHHHTTTS--EEEEE-TTS-HHHHHHHHHHTT-EEEEE-SS-HHHHHHHHHHHHHTT--GGGEEEE---PPTTSS--

Sequence (319 aa):
MNNKEKKWLKDLLDLIRGSDEIEMADVVIDTEELTISFIPPQAPQMPGYFKLSIEPLTGAGKIEFLVEASPYGIRLLAPTPPPPAKPKVIELIKVPFEYPKLPFTGKIAEVTIGATKSEGGTRSHVIKIGGSSTMPFFLFAETPPNPMATSLDVFDMPALPGPVKKMYGDAVEDPAEWARVAVEKFGAELISFHLISTDPGIKDTPVSEAAKAVERVLQAVKVPLIIGGSGNPVKDVELFTRLSEVAAGERVVFNSVTVDMDIEKTVKPVNEYGHDLIALAFIDINQAKELCRKAVEAGLPRSRLILDPTTGALGYGIE

Mean predicted aligned error: 14.05 Å

Nearest PDB structures (foldseek):
  4djf-assembly1_D  TM=9.620E-01  e=5.232E-20  Neomoorella thermoacetica
  2h9a-assembly1_B  TM=9.534E-01  e=2.218E-16  Carboxydothermus hydrogenoformans
  6t4v-assembly1_C  TM=6.416E-01  e=2.323E-02  Pseudomonas aeruginosa PAO1
  3ez4-assembly1_J  TM=5.952E-01  e=1.220E-01  Burkholderia pseudomallei
  8k7m-assembly1_A  TM=5.416E-01  e=2.206E-01  synthetic construct